Protein AF-A0A847F8E2-F1 (afdb_monomer_lite)

Radius of gyration: 31.77 Å; chains: 1; bounding box: 84×106×54 Å

pLDDT: mean 87.48, std 11.09, range [44.09, 97.81]

Structure (mmCIF, N/CA/C/O backbone):
data_AF-A0A847F8E2-F1
#
_entry.id   AF-A0A847F8E2-F1
#
loop_
_atom_site.group_PDB
_atom_site.id
_atom_site.type_symbol
_atom_site.label_atom_id
_atom_site.label_alt_id
_atom_site.label_comp_id
_atom_site.label_asym_id
_atom_site.label_entity_id
_atom_site.label_seq_id
_atom_site.pdbx_PDB_ins_code
_atom_site.Cartn_x
_atom_site.Cartn_y
_atom_site.Cartn_z
_atom_site.occupancy
_atom_site.B_iso_or_equiv
_atom_site.auth_seq_id
_atom_site.auth_comp_id
_atom_site.auth_asym_id
_atom_site.auth_atom_id
_atom_site.pdbx_PDB_model_num
ATOM 1 N N . MET A 1 1 ? -59.554 -79.971 18.930 1.00 44.09 1 MET A N 1
ATOM 2 C CA . MET A 1 1 ? -58.281 -79.292 18.581 1.00 44.09 1 MET A CA 1
ATOM 3 C C . MET A 1 1 ? -58.553 -77.852 18.114 1.00 44.09 1 MET A C 1
ATOM 5 O O . MET A 1 1 ? -58.792 -77.647 16.936 1.00 44.09 1 MET A O 1
ATOM 9 N N . ARG A 1 2 ? -58.606 -76.844 19.004 1.00 50.66 2 ARG A N 1
ATOM 10 C CA . ARG A 1 2 ? -58.892 -75.432 18.616 1.00 50.66 2 ARG A CA 1
ATOM 11 C C . ARG A 1 2 ? -58.211 -74.373 19.512 1.00 50.66 2 ARG A C 1
ATOM 13 O O . ARG A 1 2 ? -58.659 -73.239 19.581 1.00 50.66 2 ARG A O 1
ATOM 20 N N . GLY A 1 3 ? -57.125 -74.741 20.201 1.00 48.88 3 GLY A N 1
ATOM 21 C CA . GLY A 1 3 ? -56.378 -73.846 21.107 1.00 48.88 3 GLY A CA 1
ATOM 22 C C . GLY A 1 3 ? -55.012 -73.373 20.590 1.00 48.88 3 GLY A C 1
ATOM 23 O O . GLY A 1 3 ? -54.415 -72.480 21.179 1.00 48.88 3 GLY A O 1
ATOM 24 N N . ARG A 1 4 ? -54.503 -73.943 19.488 1.00 49.19 4 ARG A N 1
ATOM 25 C CA . ARG A 1 4 ? -53.132 -73.686 19.004 1.00 49.19 4 ARG A CA 1
ATOM 26 C C . ARG A 1 4 ? -53.011 -72.479 18.057 1.00 49.19 4 ARG A C 1
ATOM 28 O O . ARG A 1 4 ? -51.971 -71.838 18.023 1.00 49.19 4 ARG A O 1
ATOM 35 N N . THR A 1 5 ? -54.077 -72.108 17.347 1.00 51.66 5 THR A N 1
ATOM 36 C CA . THR A 1 5 ? -54.055 -71.049 16.315 1.00 51.66 5 THR A CA 1
ATOM 37 C C . THR A 1 5 ? -54.163 -69.622 16.864 1.00 51.66 5 THR A C 1
ATOM 39 O O . THR A 1 5 ? -53.673 -68.686 16.238 1.00 51.66 5 THR A O 1
ATOM 42 N N . ARG A 1 6 ? -54.763 -69.422 18.048 1.00 51.09 6 ARG A N 1
ATOM 43 C CA . ARG A 1 6 ? -54.938 -68.080 18.643 1.00 51.09 6 ARG A CA 1
ATOM 44 C C . ARG A 1 6 ? -53.666 -67.551 19.326 1.00 51.09 6 ARG A C 1
ATOM 46 O O . ARG A 1 6 ? -53.501 -66.340 19.427 1.00 51.09 6 ARG A O 1
ATOM 53 N N . ARG A 1 7 ? -52.767 -68.450 19.753 1.00 51.91 7 ARG A N 1
ATOM 54 C CA . ARG A 1 7 ? -51.464 -68.118 20.360 1.00 51.91 7 ARG A CA 1
ATOM 55 C C . ARG A 1 7 ? -50.461 -67.637 19.299 1.00 51.91 7 ARG A C 1
ATOM 57 O O . ARG A 1 7 ? -49.894 -66.564 19.458 1.00 51.91 7 ARG A O 1
ATOM 64 N N . ALA A 1 8 ? -50.410 -68.320 18.152 1.00 54.44 8 ALA A N 1
ATOM 65 C CA . ALA A 1 8 ? -49.562 -67.951 17.012 1.00 54.44 8 ALA A CA 1
ATOM 66 C C . ALA A 1 8 ? -49.863 -66.547 16.439 1.00 54.44 8 ALA A C 1
ATOM 68 O O . ALA A 1 8 ? -48.945 -65.793 16.140 1.00 54.44 8 ALA A O 1
ATOM 69 N N . ARG A 1 9 ? -51.142 -66.140 16.347 1.00 56.84 9 ARG A N 1
ATOM 70 C CA . ARG A 1 9 ? -51.524 -64.784 15.886 1.00 56.84 9 ARG A CA 1
ATOM 71 C C . ARG A 1 9 ? -51.126 -63.657 16.852 1.00 56.84 9 ARG A C 1
ATOM 73 O O . ARG A 1 9 ? -50.931 -62.533 16.407 1.00 56.84 9 ARG A O 1
ATOM 80 N N . ARG A 1 10 ? -51.021 -63.930 18.161 1.00 56.09 10 ARG A N 1
ATOM 81 C CA . ARG A 1 10 ? -50.547 -62.952 19.162 1.00 56.09 10 ARG A CA 1
ATOM 82 C C . ARG A 1 10 ? -49.019 -62.839 19.174 1.00 56.09 10 ARG A C 1
ATOM 84 O O . ARG A 1 10 ? -48.508 -61.740 19.339 1.00 56.09 10 ARG A O 1
ATOM 91 N N . GLU A 1 11 ? -48.310 -63.942 18.944 1.00 58.22 11 GLU A N 1
ATOM 92 C CA . GLU A 1 11 ? -46.842 -63.967 18.820 1.00 58.22 11 GLU A CA 1
ATOM 93 C C . GLU A 1 11 ? -46.357 -63.238 17.550 1.00 58.22 11 GLU A C 1
ATOM 95 O O . GLU A 1 11 ? -45.343 -62.547 17.589 1.00 58.22 11 GLU A O 1
ATOM 100 N N . GLN A 1 12 ? -47.133 -63.281 16.458 1.00 60.12 12 GLN A N 1
ATOM 101 C CA . GLN A 1 12 ? -46.841 -62.558 15.209 1.00 60.12 12 GLN A CA 1
ATOM 102 C C . GLN A 1 12 ? -46.840 -61.023 15.357 1.00 60.12 12 GLN A C 1
ATOM 104 O O . GLN A 1 12 ? -46.011 -60.355 14.745 1.00 60.12 12 GLN A O 1
ATOM 109 N N . GLY A 1 13 ? -47.728 -60.449 16.179 1.00 74.12 13 GLY A N 1
ATOM 110 C CA . GLY A 1 13 ? -47.772 -58.996 16.408 1.00 74.12 13 GLY A CA 1
ATOM 111 C C . GLY A 1 13 ? -46.590 -58.483 17.236 1.00 74.12 13 GLY A C 1
ATOM 112 O O . GLY A 1 13 ? -46.039 -57.427 16.941 1.00 74.12 13 GLY A O 1
ATOM 113 N N . VAL A 1 14 ? -46.157 -59.263 18.231 1.00 82.25 14 VAL A N 1
ATOM 114 C CA . VAL A 1 14 ? -44.975 -58.945 19.050 1.00 82.25 14 VAL A CA 1
ATOM 115 C C . VAL A 1 14 ? -43.696 -59.069 18.220 1.00 82.25 14 VAL A C 1
ATOM 117 O O . VAL A 1 14 ? -42.845 -58.187 18.285 1.00 82.25 14 VAL A O 1
ATOM 120 N N . ALA A 1 15 ? -43.586 -60.105 17.382 1.00 83.44 15 ALA A N 1
ATOM 121 C CA . ALA A 1 15 ? -42.451 -60.275 16.477 1.00 83.44 15 ALA A CA 1
ATOM 122 C C . ALA A 1 15 ? -42.309 -59.110 15.477 1.00 83.44 15 ALA A C 1
ATOM 124 O O . ALA A 1 15 ? -41.194 -58.664 15.219 1.00 83.44 15 ALA A O 1
ATOM 125 N N . LEU A 1 16 ? -43.424 -58.578 14.959 1.00 86.69 16 LEU A N 1
ATOM 126 C CA . LEU A 1 16 ? -43.416 -57.425 14.053 1.00 86.69 16 LEU A CA 1
ATOM 127 C C . LEU A 1 16 ? -42.959 -56.136 14.752 1.00 86.69 16 LEU A C 1
ATOM 129 O O . LEU A 1 16 ? -42.161 -55.393 14.188 1.00 86.69 16 LEU A O 1
ATOM 133 N N . ILE A 1 17 ? -43.427 -55.879 15.979 1.00 90.44 17 ILE A N 1
ATOM 134 C CA . ILE A 1 17 ? -42.993 -54.708 16.758 1.00 90.44 17 ILE A CA 1
ATOM 135 C C . ILE A 1 17 ? -41.499 -54.806 17.055 1.00 90.44 17 ILE A C 1
ATOM 137 O O . ILE A 1 17 ? -40.781 -53.838 16.827 1.00 90.44 17 ILE A O 1
ATOM 141 N N . ILE A 1 18 ? -41.017 -55.977 17.485 1.00 89.56 18 ILE A N 1
ATOM 142 C CA . ILE A 1 18 ? -39.586 -56.201 17.713 1.00 89.56 18 ILE A CA 1
ATOM 143 C C . ILE A 1 18 ? -38.809 -55.914 16.425 1.00 89.56 18 ILE A C 1
ATOM 145 O O . ILE A 1 18 ? -37.914 -55.080 16.454 1.00 89.56 18 ILE A O 1
ATOM 149 N N . ALA A 1 19 ? -39.206 -56.481 15.282 1.00 92.69 19 ALA A N 1
ATOM 150 C CA . ALA A 1 19 ? -38.529 -56.243 14.007 1.00 92.69 19 ALA A CA 1
ATOM 151 C C . ALA A 1 19 ? -38.494 -54.756 13.610 1.00 92.69 19 ALA A C 1
ATOM 153 O O . ALA A 1 19 ? -37.435 -54.247 13.253 1.00 92.69 19 ALA A O 1
ATOM 154 N N . ILE A 1 20 ? -39.618 -54.038 13.719 1.00 94.31 20 ILE A N 1
ATOM 155 C CA . ILE A 1 20 ? -39.682 -52.603 13.402 1.00 94.31 20 ILE A CA 1
ATOM 156 C C . ILE A 1 20 ? -38.804 -51.798 14.364 1.00 94.31 20 ILE A C 1
ATOM 158 O O . ILE A 1 20 ? -38.061 -50.930 13.918 1.00 94.31 20 ILE A O 1
ATOM 162 N N . THR A 1 21 ? -38.839 -52.098 15.666 1.00 95.00 21 THR A N 1
ATOM 163 C CA . THR A 1 21 ? -37.984 -51.412 16.648 1.00 95.00 21 THR A CA 1
ATOM 164 C C . THR A 1 21 ? -36.505 -51.692 16.405 1.00 95.00 21 THR A C 1
ATOM 166 O O . THR A 1 21 ? -35.701 -50.769 16.459 1.00 95.00 21 THR A O 1
ATOM 169 N N . THR A 1 22 ? -36.132 -52.926 16.054 1.00 95.38 22 THR A N 1
ATOM 170 C CA . THR A 1 22 ? -34.752 -53.277 15.705 1.00 95.38 22 THR A CA 1
ATOM 171 C C . THR A 1 22 ? -34.300 -52.555 14.439 1.00 95.38 22 THR A C 1
ATOM 173 O O . THR A 1 22 ? -33.203 -52.008 14.429 1.00 95.38 22 THR A O 1
ATOM 176 N N . ILE A 1 23 ? -35.139 -52.489 13.398 1.00 95.88 23 ILE A N 1
ATOM 177 C CA . ILE A 1 23 ? -34.831 -51.745 12.166 1.00 95.88 23 ILE A CA 1
ATOM 178 C C . ILE A 1 23 ? -34.718 -50.245 12.450 1.00 95.88 23 ILE A C 1
ATOM 180 O O . ILE A 1 23 ? -33.807 -49.607 11.937 1.00 95.88 23 ILE A O 1
ATOM 184 N N . ALA A 1 24 ? -35.594 -49.682 13.285 1.00 96.06 24 ALA A N 1
ATOM 185 C CA . ALA A 1 24 ? -35.532 -48.273 13.664 1.00 96.06 24 ALA A CA 1
ATOM 186 C C . ALA A 1 24 ? -34.240 -47.945 14.432 1.00 96.06 24 ALA A C 1
ATOM 188 O O . ALA A 1 24 ? -33.576 -46.962 14.114 1.00 96.06 24 ALA A O 1
ATOM 189 N N . ILE A 1 25 ? -33.846 -48.793 15.391 1.00 96.44 25 ILE A N 1
ATOM 190 C CA . ILE A 1 25 ? -32.587 -48.640 16.139 1.00 96.44 25 ILE A CA 1
ATOM 191 C C . ILE A 1 25 ? -31.382 -48.786 15.200 1.00 96.44 25 ILE A C 1
ATOM 193 O O . ILE A 1 25 ? -30.477 -47.957 15.239 1.00 96.44 25 ILE A O 1
ATOM 197 N N . LEU A 1 26 ? -31.379 -49.799 14.325 1.00 96.50 26 LEU A N 1
ATOM 198 C CA . LEU A 1 26 ? -30.312 -50.004 13.343 1.00 96.50 26 LEU A CA 1
ATOM 199 C C . LEU A 1 26 ? -30.207 -48.815 12.377 1.00 96.50 26 LEU A C 1
ATOM 201 O O . LEU A 1 26 ? -29.109 -48.356 12.091 1.00 96.50 26 LEU A O 1
ATOM 205 N N . GLY A 1 27 ? -31.342 -48.295 11.906 1.00 96.69 27 GLY A N 1
ATOM 206 C CA . GLY A 1 27 ? -31.402 -47.130 11.028 1.00 96.69 27 GLY A CA 1
ATOM 207 C C . GLY A 1 27 ? -30.838 -45.874 11.690 1.00 96.69 27 GLY A C 1
ATOM 208 O O . GLY A 1 27 ? -30.058 -45.164 11.062 1.00 96.69 27 GLY A O 1
ATOM 209 N N . ALA A 1 28 ? -31.162 -45.634 12.964 1.00 96.25 28 ALA A N 1
ATOM 210 C CA . ALA A 1 28 ? -30.605 -44.518 13.726 1.00 96.25 28 ALA A CA 1
ATOM 211 C C . ALA A 1 28 ? -29.083 -44.650 13.922 1.00 96.25 28 ALA A C 1
ATOM 213 O O . ALA A 1 28 ? -28.360 -43.682 13.705 1.00 96.25 28 ALA A O 1
ATOM 214 N N . LEU A 1 29 ? -28.588 -45.847 14.262 1.00 96.81 29 LEU A N 1
ATOM 215 C CA . LEU A 1 29 ? -27.149 -46.107 14.401 1.00 96.81 29 LEU A CA 1
ATOM 216 C C . LEU A 1 29 ? -26.400 -45.936 13.075 1.00 96.81 29 LEU A C 1
ATOM 218 O O . LEU A 1 29 ? -25.334 -45.331 13.048 1.00 96.81 29 LEU A O 1
ATOM 222 N N . LEU A 1 30 ? -26.957 -46.434 11.968 1.00 97.25 30 LEU A N 1
ATOM 223 C CA . LEU A 1 30 ? -26.366 -46.259 10.640 1.00 97.25 30 LEU A CA 1
ATOM 224 C C . LEU A 1 30 ? -26.332 -44.786 10.223 1.00 97.25 30 LEU A C 1
ATOM 226 O O . LEU A 1 30 ? -25.337 -44.351 9.651 1.00 97.25 30 LEU A O 1
ATOM 230 N N . ALA A 1 31 ? -27.385 -44.020 10.520 1.00 96.06 31 ALA A N 1
ATOM 231 C CA . ALA A 1 31 ? -27.416 -42.586 10.249 1.00 96.06 31 ALA A CA 1
ATOM 232 C C . ALA A 1 31 ? -26.348 -41.831 11.058 1.00 96.06 31 ALA A C 1
ATOM 234 O O . ALA A 1 31 ? -25.634 -41.007 10.492 1.00 96.06 31 ALA A O 1
ATOM 235 N N . ASP A 1 32 ? -26.189 -42.150 12.345 1.00 96.75 32 ASP A N 1
ATOM 236 C CA . ASP A 1 32 ? -25.168 -41.545 13.209 1.00 96.75 32 ASP A CA 1
ATOM 237 C C . ASP A 1 32 ? -23.740 -41.910 12.765 1.00 96.75 32 ASP A C 1
ATOM 239 O O . ASP A 1 32 ? -22.867 -41.047 12.640 1.00 96.75 32 ASP A O 1
ATOM 243 N N . MET A 1 33 ? -23.503 -43.180 12.414 1.00 96.81 33 MET A N 1
ATOM 244 C CA . MET A 1 33 ? -22.229 -43.616 11.834 1.00 96.81 33 MET A CA 1
ATOM 245 C C . MET A 1 33 ? -21.940 -42.928 10.495 1.00 96.81 33 MET A C 1
ATOM 247 O O . MET A 1 33 ? -20.807 -42.519 10.249 1.00 96.81 33 MET A O 1
ATOM 251 N N . HIS A 1 34 ? -22.944 -42.782 9.627 1.00 97.06 34 HIS A N 1
ATOM 252 C CA . HIS A 1 34 ? -22.789 -42.085 8.353 1.00 97.06 34 HIS A CA 1
ATOM 253 C C . HIS A 1 34 ? -22.440 -40.609 8.574 1.00 97.06 34 HIS A C 1
ATOM 255 O O . HIS A 1 34 ? -21.452 -40.131 8.026 1.00 97.06 34 HIS A O 1
ATOM 261 N N . GLN A 1 35 ? -23.192 -39.906 9.427 1.00 96.62 35 GLN A N 1
ATOM 262 C CA . GLN A 1 35 ? -22.944 -38.507 9.778 1.00 96.62 35 GLN A CA 1
ATOM 263 C C . GLN A 1 35 ? -21.524 -38.313 10.333 1.00 96.62 35 GLN A C 1
ATOM 265 O O . GLN A 1 35 ? -20.767 -37.498 9.810 1.00 96.62 35 GLN A O 1
ATOM 270 N N . SER A 1 36 ? -21.136 -39.088 11.349 1.00 96.81 36 SER A N 1
ATOM 271 C CA . SER A 1 36 ? -19.813 -38.989 11.981 1.00 96.81 36 SER A CA 1
ATOM 272 C C . SER A 1 36 ? -18.666 -39.313 11.021 1.00 96.81 36 SER A C 1
ATOM 274 O O . SER A 1 36 ? -17.666 -38.594 11.000 1.00 96.81 36 SER A O 1
ATOM 276 N N . THR A 1 37 ? -18.821 -40.335 10.174 1.00 97.06 37 THR A N 1
ATOM 277 C CA . THR A 1 37 ? -17.816 -40.693 9.162 1.00 97.06 37 THR A CA 1
ATOM 278 C C . THR A 1 37 ? -17.684 -39.605 8.099 1.00 97.06 37 THR A C 1
ATOM 280 O O . THR A 1 37 ? -16.567 -39.218 7.766 1.00 97.06 37 THR A O 1
ATOM 283 N N . THR A 1 38 ? -18.798 -39.069 7.586 1.00 97.25 38 THR A N 1
ATOM 284 C CA . THR A 1 38 ? -18.775 -37.993 6.585 1.00 97.25 38 THR A CA 1
ATOM 285 C C . THR A 1 38 ? -18.166 -36.716 7.154 1.00 97.25 38 THR A C 1
ATOM 287 O O . THR A 1 38 ? -17.296 -36.130 6.515 1.00 97.25 38 THR A O 1
ATOM 290 N N . THR A 1 39 ? -18.557 -36.295 8.360 1.00 97.00 39 THR A N 1
ATOM 291 C CA . THR A 1 39 ? -17.962 -35.119 9.012 1.00 97.00 39 THR A CA 1
ATOM 292 C C . THR A 1 39 ? -16.470 -35.323 9.263 1.00 97.00 39 THR A C 1
ATOM 294 O O . THR A 1 39 ? -15.678 -34.440 8.941 1.00 97.00 39 THR A O 1
ATOM 297 N N . GLY A 1 40 ? -16.066 -36.491 9.773 1.00 97.06 40 GLY A N 1
ATOM 298 C CA . GLY A 1 40 ? -14.656 -36.816 9.987 1.00 97.06 40 GLY A CA 1
ATOM 299 C C . GLY A 1 40 ? -13.845 -36.798 8.690 1.00 97.06 40 GLY A C 1
ATOM 300 O O . GLY A 1 40 ? -12.751 -36.238 8.657 1.00 97.06 40 GLY A O 1
ATOM 301 N N . TYR A 1 41 ? -14.406 -37.341 7.607 1.00 97.50 41 TYR A N 1
ATOM 302 C CA . TYR A 1 41 ? -13.790 -37.309 6.284 1.00 97.50 41 TYR A CA 1
ATOM 303 C C . TYR A 1 41 ? -13.610 -35.874 5.772 1.00 97.50 41 TYR A C 1
ATOM 305 O O . TYR A 1 41 ? -12.498 -35.515 5.396 1.00 97.50 41 TYR A O 1
ATOM 313 N N . VAL A 1 42 ? -14.656 -35.039 5.821 1.00 97.50 42 VAL A N 1
ATOM 314 C CA . VAL A 1 42 ? -14.592 -33.640 5.357 1.00 97.50 42 VAL A CA 1
ATOM 315 C C . VAL A 1 42 ? -13.549 -32.844 6.144 1.00 97.50 42 VAL A C 1
ATOM 317 O O . VAL A 1 42 ? -12.718 -32.170 5.539 1.00 97.50 42 VAL A O 1
ATOM 320 N N . VAL A 1 43 ? -13.523 -32.969 7.476 1.00 97.81 43 VAL A N 1
ATOM 321 C CA . VAL A 1 43 ? -12.519 -32.296 8.318 1.00 97.81 43 VAL A CA 1
ATOM 322 C C . VAL A 1 43 ? -11.104 -32.742 7.950 1.00 97.81 43 VAL A C 1
ATOM 324 O O . VAL A 1 43 ? -10.228 -31.896 7.772 1.00 97.81 43 VAL A O 1
ATOM 327 N N . ALA A 1 44 ? -10.877 -34.049 7.784 1.00 97.25 44 ALA A N 1
ATOM 328 C CA . ALA A 1 44 ? -9.569 -34.577 7.407 1.00 97.25 44 ALA A CA 1
ATOM 329 C C . ALA A 1 44 ? -9.126 -34.083 6.019 1.00 97.25 44 ALA A C 1
ATOM 331 O O . ALA A 1 44 ? -7.965 -33.708 5.844 1.00 97.25 44 ALA A O 1
ATOM 332 N N . THR A 1 45 ? -10.038 -34.033 5.041 1.00 96.94 45 THR A N 1
ATOM 333 C CA . THR A 1 45 ? -9.728 -33.498 3.709 1.00 96.94 45 THR A CA 1
ATOM 334 C C . THR A 1 45 ? -9.427 -32.006 3.754 1.00 96.94 45 THR A C 1
ATOM 336 O O . THR A 1 45 ? -8.413 -31.590 3.206 1.00 96.94 45 THR A O 1
ATOM 339 N N . THR A 1 46 ? -10.215 -31.209 4.482 1.00 96.88 46 THR A N 1
ATOM 340 C CA . THR A 1 46 ? -9.983 -29.764 4.608 1.00 96.88 46 THR A CA 1
ATOM 341 C C . THR A 1 46 ? -8.670 -29.460 5.326 1.00 96.88 46 THR A C 1
ATOM 343 O O . THR A 1 46 ? -7.940 -28.579 4.889 1.00 96.88 46 THR A O 1
ATOM 346 N N . GLN A 1 47 ? -8.314 -30.198 6.383 1.00 97.19 47 GLN A N 1
ATOM 347 C CA . GLN A 1 47 ? -7.024 -30.027 7.067 1.00 97.19 47 GLN A CA 1
ATOM 348 C C . GLN A 1 47 ? -5.839 -30.367 6.159 1.00 97.19 47 GLN A C 1
ATOM 350 O O . GLN A 1 47 ? -4.852 -29.632 6.127 1.00 97.19 47 GLN A O 1
ATOM 355 N N . ARG A 1 48 ? -5.939 -31.463 5.397 1.00 95.19 48 ARG A N 1
ATOM 356 C CA . ARG A 1 48 ? -4.932 -31.833 4.397 1.00 95.19 48 ARG A CA 1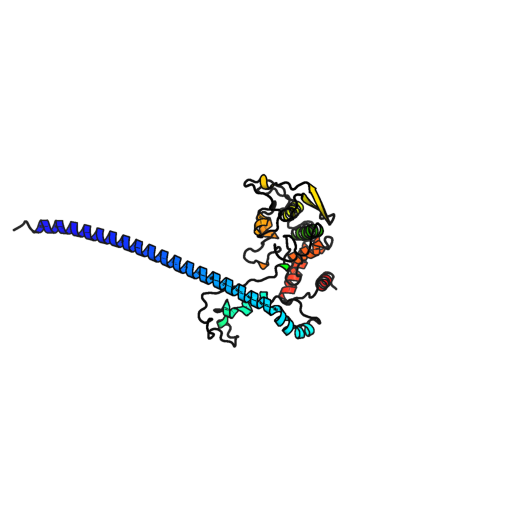
ATOM 357 C C . ARG A 1 48 ? -4.783 -30.740 3.338 1.00 95.19 48 ARG A C 1
ATOM 359 O O . ARG A 1 48 ? -3.659 -30.379 3.000 1.00 95.19 48 ARG A O 1
ATOM 366 N N . ASP A 1 49 ? -5.895 -30.240 2.810 1.00 94.75 49 ASP A N 1
ATOM 367 C CA . ASP A 1 49 ? -5.894 -29.264 1.719 1.00 94.75 49 ASP A CA 1
ATOM 368 C C . ASP A 1 49 ? -5.416 -27.886 2.199 1.00 94.75 49 ASP A C 1
ATOM 370 O O . ASP A 1 49 ? -4.619 -27.252 1.513 1.00 94.75 49 ASP A O 1
ATOM 374 N N . ALA A 1 50 ? -5.772 -27.474 3.420 1.00 95.50 50 ALA A N 1
ATOM 375 C CA . ALA A 1 50 ? -5.236 -26.269 4.054 1.00 95.50 50 ALA A CA 1
ATOM 376 C C . ALA A 1 50 ? -3.710 -26.342 4.233 1.00 95.50 50 ALA A C 1
ATOM 378 O O . ALA A 1 50 ? -3.004 -25.391 3.904 1.00 95.50 50 ALA A O 1
ATOM 379 N N . LEU A 1 51 ? -3.185 -27.488 4.687 1.00 94.81 51 LEU A N 1
ATOM 380 C CA . LEU A 1 51 ? -1.741 -27.693 4.822 1.00 94.81 51 LEU A CA 1
ATOM 381 C C . LEU A 1 51 ? -1.037 -27.631 3.460 1.00 94.81 51 LEU A C 1
ATOM 383 O O . LEU A 1 51 ? 0.008 -26.996 3.326 1.00 94.81 51 LEU A O 1
ATOM 387 N N . ARG A 1 52 ? -1.616 -28.267 2.434 1.00 92.88 52 ARG A N 1
ATOM 388 C CA . ARG A 1 52 ? -1.107 -28.201 1.056 1.00 92.88 52 ARG A CA 1
ATOM 389 C C . ARG A 1 52 ? -1.067 -26.759 0.557 1.00 92.88 52 ARG A C 1
ATOM 391 O O . ARG A 1 52 ? -0.019 -26.335 0.083 1.00 92.88 52 ARG A O 1
ATOM 398 N N . ALA A 1 53 ? -2.149 -26.001 0.727 1.00 93.81 53 ALA A N 1
ATOM 399 C CA . ALA A 1 53 ? -2.217 -24.596 0.336 1.00 93.81 53 ALA A CA 1
ATOM 400 C C . ALA A 1 53 ? -1.161 -23.739 1.058 1.00 93.81 53 ALA A C 1
ATOM 402 O O . ALA A 1 53 ? -0.465 -22.952 0.419 1.00 93.81 53 ALA A O 1
ATOM 403 N N . GLU A 1 54 ? -0.961 -23.941 2.365 1.00 94.44 54 GLU A N 1
ATOM 404 C CA . GLU A 1 54 ? 0.070 -23.234 3.134 1.00 94.44 54 GLU A CA 1
ATOM 405 C C . GLU A 1 54 ? 1.484 -23.515 2.592 1.00 94.44 54 GLU A C 1
ATOM 407 O O . GLU A 1 54 ? 2.288 -22.596 2.416 1.00 94.44 54 GLU A O 1
ATOM 412 N N . TYR A 1 55 ? 1.805 -24.778 2.294 1.00 92.69 55 TYR A N 1
ATOM 413 C CA . TYR A 1 55 ? 3.104 -25.137 1.718 1.00 92.69 55 TYR A CA 1
ATOM 414 C C . TYR A 1 55 ? 3.267 -24.688 0.263 1.00 92.69 55 TYR A C 1
ATOM 416 O O . TYR A 1 55 ? 4.392 -24.358 -0.126 1.00 92.69 55 TYR A O 1
ATOM 424 N N . MET A 1 56 ? 2.188 -24.602 -0.519 1.00 91.62 56 MET A N 1
ATOM 425 C CA . MET A 1 56 ? 2.229 -23.982 -1.848 1.00 91.62 56 MET A CA 1
ATOM 426 C C . MET A 1 56 ? 2.533 -22.488 -1.746 1.00 91.62 56 MET A C 1
ATOM 428 O O . MET A 1 56 ? 3.459 -22.014 -2.403 1.00 91.62 56 MET A O 1
ATOM 432 N N . ALA A 1 57 ? 1.868 -21.760 -0.844 1.00 93.88 57 ALA A N 1
ATOM 433 C CA . ALA A 1 57 ? 2.156 -20.347 -0.602 1.00 93.88 57 ALA A CA 1
ATOM 434 C C . ALA A 1 57 ? 3.611 -20.126 -0.139 1.00 93.88 57 ALA A C 1
ATOM 436 O O . ALA A 1 57 ? 4.316 -19.257 -0.659 1.00 93.88 57 ALA A O 1
ATOM 437 N N . LYS A 1 58 ? 4.116 -20.958 0.785 1.00 94.38 58 LYS A N 1
ATOM 438 C CA . LYS A 1 58 ? 5.527 -20.918 1.221 1.00 94.38 58 LYS A CA 1
ATOM 439 C C . LYS A 1 58 ? 6.500 -21.215 0.078 1.00 94.38 58 LYS A C 1
ATOM 441 O O . LYS A 1 58 ? 7.562 -20.594 0.010 1.00 94.38 58 LYS A O 1
ATOM 446 N N . SER A 1 59 ? 6.157 -22.148 -0.809 1.00 91.94 59 SER A N 1
ATOM 447 C CA . SER A 1 59 ? 6.956 -22.470 -1.996 1.00 91.94 59 SER A CA 1
ATOM 448 C C . SER A 1 59 ? 7.003 -21.293 -2.967 1.00 91.94 59 SER A C 1
ATOM 450 O O . SER A 1 59 ? 8.099 -20.865 -3.329 1.00 91.94 59 SER A O 1
ATOM 452 N N . GLY A 1 60 ? 5.851 -20.697 -3.293 1.00 92.75 60 GLY A N 1
ATOM 453 C CA . GLY A 1 60 ? 5.761 -19.488 -4.116 1.00 92.75 60 GLY A CA 1
ATOM 454 C C . GLY A 1 60 ? 6.588 -18.331 -3.545 1.00 92.75 60 GLY A C 1
ATOM 455 O O . GLY A 1 60 ? 7.371 -17.708 -4.265 1.00 92.75 60 GLY A O 1
ATOM 456 N N . LEU A 1 61 ? 6.528 -18.106 -2.227 1.00 94.50 61 LEU A N 1
ATOM 457 C CA . LEU A 1 61 ? 7.338 -17.094 -1.540 1.00 94.50 61 LEU A CA 1
ATOM 458 C C . LEU A 1 61 ? 8.846 -17.371 -1.659 1.00 94.50 61 LEU A C 1
ATOM 460 O O . LEU A 1 61 ? 9.624 -16.463 -1.952 1.00 94.50 61 LEU A O 1
ATOM 464 N N . ASN A 1 62 ? 9.284 -18.611 -1.433 1.00 94.94 62 ASN A N 1
ATOM 465 C CA . ASN A 1 62 ? 10.703 -18.969 -1.505 1.00 94.94 62 ASN A CA 1
ATOM 466 C C . ASN A 1 62 ? 11.250 -18.920 -2.940 1.00 94.94 62 ASN A C 1
ATOM 468 O O . ASN A 1 62 ? 12.360 -18.431 -3.148 1.00 94.94 62 ASN A O 1
ATOM 472 N N . LEU A 1 63 ? 10.468 -19.355 -3.929 1.00 93.62 63 LEU A N 1
ATOM 473 C CA . LEU A 1 63 ? 10.813 -19.222 -5.346 1.00 93.62 63 LEU A CA 1
ATOM 474 C C . LEU A 1 63 ? 10.887 -17.749 -5.769 1.00 93.62 63 LEU A C 1
ATOM 476 O O . LEU A 1 63 ? 11.812 -17.353 -6.475 1.00 93.62 63 LEU A O 1
ATOM 480 N N . THR A 1 64 ? 9.982 -16.909 -5.268 1.00 95.19 64 THR A N 1
ATOM 481 C CA . THR A 1 64 ? 10.026 -15.459 -5.506 1.00 95.19 64 THR A CA 1
ATOM 482 C C . THR A 1 64 ? 11.262 -14.826 -4.863 1.00 95.19 64 THR A C 1
ATOM 484 O O . THR A 1 64 ? 11.931 -14.008 -5.489 1.00 95.19 64 THR A O 1
ATOM 487 N N . ARG A 1 65 ? 11.653 -15.243 -3.650 1.00 95.44 65 ARG A N 1
ATOM 488 C CA . ARG A 1 65 ? 12.918 -14.807 -3.022 1.00 95.44 65 ARG A CA 1
ATOM 489 C C . ARG A 1 65 ? 14.139 -15.208 -3.849 1.00 95.44 65 ARG A C 1
ATOM 491 O O . ARG A 1 65 ? 15.059 -14.404 -3.996 1.00 95.44 65 ARG A O 1
ATOM 498 N N . LEU A 1 66 ? 14.141 -16.417 -4.414 1.00 94.38 66 LEU A N 1
ATOM 499 C CA . LEU A 1 66 ? 15.182 -16.850 -5.344 1.00 94.38 66 LEU A CA 1
ATOM 500 C C . LEU A 1 66 ? 15.211 -15.943 -6.582 1.00 94.38 66 LEU A C 1
ATOM 502 O O . LEU A 1 66 ? 16.279 -15.446 -6.933 1.00 94.38 66 LEU A O 1
ATOM 506 N N . LEU A 1 67 ? 14.058 -15.653 -7.190 1.00 93.88 67 LEU A N 1
ATOM 507 C CA . LEU A 1 67 ? 13.954 -14.740 -8.332 1.00 93.88 67 LEU A CA 1
ATOM 508 C C . LEU A 1 67 ? 14.514 -13.345 -8.013 1.00 93.88 67 LEU A C 1
ATOM 510 O O . LEU A 1 67 ? 15.308 -12.815 -8.788 1.00 93.88 67 LEU A O 1
ATOM 514 N N . VAL A 1 68 ? 14.184 -12.780 -6.847 1.00 94.69 68 VAL A N 1
ATOM 515 C CA . VAL A 1 68 ? 14.745 -11.500 -6.374 1.00 94.69 68 VAL A CA 1
ATOM 516 C C . VAL A 1 68 ? 16.268 -11.583 -6.232 1.00 94.69 68 VAL A C 1
ATOM 518 O O . VAL A 1 68 ? 16.975 -10.668 -6.650 1.00 94.69 68 VAL A O 1
ATOM 521 N N . SER A 1 69 ? 16.801 -12.689 -5.702 1.00 95.50 69 SER A N 1
ATOM 522 C CA . SER A 1 69 ? 18.255 -12.885 -5.575 1.00 95.50 69 SER A CA 1
ATOM 523 C C . SER A 1 69 ? 18.981 -12.976 -6.925 1.00 95.50 69 SER A C 1
ATOM 525 O O . SER A 1 69 ? 20.170 -12.670 -7.007 1.00 95.50 69 SER A O 1
ATOM 527 N N . LEU A 1 70 ? 18.263 -13.347 -7.991 1.00 94.88 70 LEU A N 1
ATOM 528 C CA . LEU A 1 70 ? 18.764 -13.393 -9.364 1.00 94.88 70 LEU A CA 1
ATOM 529 C C . LEU A 1 70 ? 18.659 -12.041 -10.092 1.00 94.88 70 LEU A C 1
ATOM 531 O O . LEU A 1 70 ? 19.141 -11.927 -11.219 1.00 94.88 70 LEU A O 1
ATOM 535 N N . GLU A 1 71 ? 18.106 -10.994 -9.471 1.00 94.38 71 GLU A N 1
ATOM 536 C CA . GLU A 1 71 ? 18.034 -9.662 -10.086 1.00 94.38 71 GLU A CA 1
ATOM 537 C C . GLU A 1 71 ? 19.413 -9.130 -10.509 1.00 94.38 71 GLU A C 1
ATOM 539 O O . GLU A 1 71 ? 19.548 -8.740 -11.673 1.00 94.38 71 GLU A O 1
ATOM 544 N N . PRO A 1 72 ? 20.472 -9.163 -9.670 1.00 95.25 72 PRO A N 1
ATOM 545 C CA . PRO A 1 72 ? 21.764 -8.619 -10.071 1.00 95.25 72 PRO A CA 1
ATOM 546 C C . PRO A 1 72 ? 22.373 -9.288 -11.316 1.00 95.25 72 PRO A C 1
ATOM 548 O O . PRO A 1 72 ? 22.797 -8.544 -12.209 1.00 95.25 72 PRO A O 1
ATOM 551 N N . PRO A 1 73 ? 22.426 -10.635 -11.443 1.00 95.50 73 PRO A N 1
ATOM 552 C CA . PRO A 1 73 ? 22.917 -11.265 -12.667 1.00 95.50 73 PRO A CA 1
ATOM 553 C C . PRO A 1 73 ? 21.999 -11.030 -13.875 1.00 95.50 73 PRO A C 1
ATOM 555 O O . PRO A 1 73 ? 22.514 -10.778 -14.965 1.00 95.50 73 PRO A O 1
ATOM 558 N N . ILE A 1 74 ? 20.668 -11.023 -13.709 1.00 92.25 74 ILE A N 1
ATOM 559 C CA . ILE A 1 74 ? 19.727 -10.691 -14.799 1.00 92.25 74 ILE A CA 1
ATOM 560 C C . ILE A 1 74 ? 19.990 -9.271 -15.311 1.00 92.25 74 ILE A C 1
ATOM 562 O O . ILE A 1 74 ? 20.125 -9.046 -16.516 1.00 92.25 74 ILE A O 1
ATOM 566 N N . ARG A 1 75 ? 20.143 -8.310 -14.398 1.00 92.62 75 ARG A N 1
ATOM 567 C CA . ARG A 1 75 ? 20.453 -6.918 -14.727 1.00 92.62 75 ARG A CA 1
ATOM 568 C C . ARG A 1 75 ? 21.772 -6.785 -15.482 1.00 92.62 75 ARG A C 1
ATOM 570 O O . ARG A 1 75 ? 21.853 -6.005 -16.428 1.00 92.62 75 ARG A O 1
ATOM 577 N N . GLN A 1 76 ? 22.800 -7.543 -15.101 1.00 93.81 76 GLN A N 1
ATOM 578 C CA . GLN A 1 76 ? 24.084 -7.557 -15.810 1.00 93.81 76 GLN A CA 1
ATOM 579 C C . GLN A 1 76 ? 23.964 -8.138 -17.221 1.00 93.81 76 GLN A C 1
ATOM 581 O O . GLN A 1 76 ? 24.559 -7.587 -18.149 1.00 93.81 76 GLN A O 1
ATOM 586 N N . LEU A 1 77 ? 23.172 -9.199 -17.389 1.00 93.31 77 LEU A N 1
ATOM 587 C CA . LEU A 1 77 ? 22.934 -9.843 -18.679 1.00 93.31 77 LEU A CA 1
ATOM 588 C C . LEU A 1 77 ? 22.291 -8.880 -19.687 1.00 93.31 77 LEU A C 1
ATOM 590 O O . LEU A 1 77 ? 22.733 -8.801 -20.831 1.00 93.31 77 LEU A O 1
ATOM 594 N N . VAL A 1 78 ? 21.286 -8.111 -19.260 1.00 89.75 78 VAL A N 1
ATOM 595 C CA . VAL A 1 78 ? 20.572 -7.167 -20.141 1.00 89.75 78 VAL A CA 1
ATOM 596 C C . VAL A 1 78 ? 21.258 -5.804 -20.264 1.00 89.75 78 VAL A C 1
ATOM 598 O O . VAL A 1 78 ? 20.900 -5.006 -21.131 1.00 89.75 78 VAL A O 1
ATOM 601 N N . ALA A 1 79 ? 22.265 -5.519 -19.433 1.00 91.88 79 ALA A N 1
ATOM 602 C CA . ALA A 1 79 ? 22.930 -4.220 -19.399 1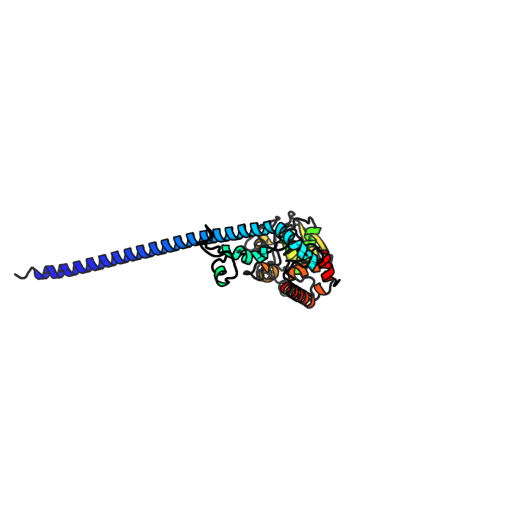.00 91.88 79 ALA A CA 1
ATOM 603 C C . ALA A 1 79 ? 23.494 -3.742 -20.754 1.00 91.88 79 ALA A C 1
ATOM 605 O O . ALA A 1 79 ? 23.382 -2.544 -21.022 1.00 91.88 79 ALA A O 1
ATOM 606 N N . PRO A 1 80 ? 24.092 -4.589 -21.622 1.00 93.69 80 PRO A N 1
ATOM 607 C CA . PRO A 1 80 ? 24.563 -4.151 -22.937 1.00 93.69 80 PRO A CA 1
ATOM 608 C C . PRO A 1 80 ? 23.427 -3.647 -23.833 1.00 93.69 80 PRO A C 1
ATOM 610 O O . PRO A 1 80 ? 23.542 -2.562 -24.400 1.00 93.69 80 PRO A O 1
ATOM 613 N N . LEU A 1 81 ? 22.319 -4.393 -23.896 1.00 89.38 81 LEU A N 1
ATOM 614 C CA . LEU A 1 81 ? 21.135 -4.020 -24.671 1.00 89.38 81 LEU A CA 1
ATOM 615 C C . LEU A 1 81 ? 20.503 -2.739 -24.118 1.00 89.38 81 LEU A C 1
ATOM 617 O O . LEU A 1 81 ? 20.210 -1.810 -24.867 1.00 89.38 81 LEU A O 1
ATOM 621 N N . TYR A 1 82 ? 20.359 -2.654 -22.795 1.00 86.88 82 TYR A N 1
ATOM 622 C CA . TYR A 1 82 ? 19.797 -1.475 -22.147 1.00 86.88 82 TYR A CA 1
ATOM 623 C C . TYR A 1 82 ? 20.663 -0.226 -22.389 1.00 86.88 82 TYR A C 1
ATOM 625 O O . TYR A 1 82 ? 20.130 0.837 -22.692 1.00 86.88 82 TYR A O 1
ATOM 633 N N . ARG A 1 83 ? 22.000 -0.345 -22.356 1.00 89.31 83 ARG A N 1
ATOM 634 C CA . ARG A 1 83 ? 22.908 0.760 -22.718 1.00 89.31 83 ARG A CA 1
ATOM 635 C C . ARG A 1 83 ? 22.764 1.194 -24.170 1.00 89.31 83 ARG A C 1
ATOM 637 O O . ARG A 1 83 ? 22.874 2.383 -24.442 1.00 89.31 83 ARG A O 1
ATOM 644 N N . GLN A 1 84 ? 22.526 0.261 -25.088 1.00 89.19 84 GLN A N 1
ATOM 645 C CA . GLN A 1 84 ? 22.320 0.585 -26.498 1.00 89.19 84 GLN A CA 1
ATOM 646 C C . GLN A 1 84 ? 21.008 1.350 -26.729 1.00 89.19 84 GLN A C 1
ATOM 648 O O . GLN A 1 84 ? 20.980 2.259 -27.552 1.00 89.19 84 GLN A O 1
ATOM 653 N N . LEU A 1 85 ? 19.944 1.002 -26.000 1.00 84.25 85 LEU A N 1
ATOM 654 C CA . LEU A 1 85 ? 18.624 1.627 -26.145 1.00 84.25 85 LEU A CA 1
ATOM 655 C C . LEU A 1 85 ? 18.491 2.938 -25.359 1.00 84.25 85 LEU A C 1
ATOM 657 O O . LEU A 1 85 ? 18.009 3.931 -25.891 1.00 84.25 85 LEU A O 1
ATOM 661 N N . ALA A 1 86 ? 18.915 2.947 -24.095 1.00 80.81 86 ALA A N 1
ATOM 662 C CA . ALA A 1 86 ? 18.710 4.056 -23.163 1.00 80.81 86 ALA A CA 1
ATOM 663 C C . ALA A 1 86 ? 19.974 4.900 -22.913 1.00 80.81 86 ALA A C 1
ATOM 665 O O . ALA A 1 86 ? 19.933 5.844 -22.126 1.00 80.81 86 ALA A O 1
ATOM 666 N N . GLY A 1 87 ? 21.119 4.545 -23.510 1.00 84.00 87 GLY A N 1
ATOM 667 C CA . GLY A 1 87 ? 22.384 5.283 -23.372 1.00 84.00 87 GLY A CA 1
ATOM 668 C C . GLY A 1 87 ? 23.054 5.191 -21.993 1.00 84.00 87 GLY A C 1
ATOM 669 O O . GLY A 1 87 ? 24.052 5.863 -21.744 1.00 84.00 87 GLY A O 1
ATOM 670 N N . ARG A 1 88 ? 22.525 4.378 -21.072 1.00 84.31 88 ARG A N 1
ATOM 671 C CA . ARG A 1 88 ? 22.970 4.284 -19.668 1.00 84.31 88 ARG A CA 1
ATOM 672 C C . ARG A 1 88 ? 22.779 2.878 -19.117 1.00 84.31 88 ARG A C 1
ATOM 674 O O . ARG A 1 88 ? 22.155 2.053 -19.766 1.00 84.31 88 ARG A O 1
ATOM 681 N N . SER A 1 89 ? 23.336 2.578 -17.947 1.00 86.69 89 SER A N 1
ATOM 682 C CA . SER A 1 89 ? 23.134 1.273 -17.300 1.00 86.69 89 SER A CA 1
ATOM 683 C C . SER A 1 89 ? 21.706 1.133 -16.751 1.00 86.69 89 SER A C 1
ATOM 685 O O . SER A 1 89 ? 21.134 2.139 -16.322 1.00 86.69 89 SER A O 1
ATOM 687 N N . PRO A 1 90 ? 21.139 -0.087 -16.738 1.00 87.94 90 PRO A N 1
ATOM 688 C CA . PRO A 1 90 ? 19.813 -0.324 -16.178 1.00 87.94 90 PRO A CA 1
ATOM 689 C C . PRO A 1 90 ? 19.783 -0.027 -14.672 1.00 87.94 90 PRO A C 1
ATOM 691 O O . PRO A 1 90 ? 20.771 -0.311 -13.981 1.00 87.94 90 PRO A O 1
ATOM 694 N N . PRO A 1 91 ? 18.670 0.519 -14.148 1.00 89.25 91 PRO A N 1
ATOM 695 C CA . PRO A 1 91 ? 18.442 0.580 -12.709 1.00 89.25 91 PRO A CA 1
ATOM 696 C C . PRO A 1 91 ? 18.127 -0.823 -12.170 1.00 89.25 91 PRO A C 1
ATOM 698 O O . PRO A 1 91 ? 18.273 -1.820 -12.878 1.00 89.25 91 PRO A O 1
ATOM 701 N N . GLN A 1 92 ? 17.713 -0.918 -10.906 1.00 88.50 92 GLN A N 1
ATOM 702 C CA . GLN A 1 92 ? 17.138 -2.161 -10.393 1.00 88.50 92 GLN A CA 1
ATOM 703 C C . GLN A 1 92 ? 15.925 -2.566 -11.239 1.00 88.50 92 GLN A C 1
ATOM 705 O O . GLN A 1 92 ? 15.054 -1.740 -11.518 1.00 88.50 92 GLN A O 1
ATOM 710 N N . ILE A 1 93 ? 15.900 -3.824 -11.666 1.00 89.19 93 ILE A N 1
ATOM 711 C CA . ILE A 1 93 ? 14.822 -4.379 -12.480 1.00 89.19 93 ILE A CA 1
ATOM 712 C C . ILE A 1 93 ? 13.830 -5.066 -11.536 1.00 89.19 93 ILE A C 1
ATOM 714 O O . ILE A 1 93 ? 14.253 -5.933 -10.768 1.00 89.19 93 ILE A O 1
ATOM 718 N N . PRO A 1 94 ? 12.526 -4.743 -11.588 1.00 90.06 94 PRO A N 1
ATOM 719 C CA . PRO A 1 94 ? 11.524 -5.358 -10.725 1.00 90.06 94 PRO A CA 1
ATOM 720 C C . PRO A 1 94 ? 11.167 -6.765 -11.225 1.00 90.06 94 PRO A C 1
ATOM 722 O O . PRO A 1 94 ? 10.053 -7.027 -11.672 1.00 90.06 94 PRO A O 1
ATOM 725 N N . VAL A 1 95 ? 12.133 -7.688 -11.182 1.00 91.62 95 VAL A N 1
ATOM 726 C CA . VAL A 1 95 ? 11.977 -9.077 -11.653 1.00 91.62 95 VAL A CA 1
ATOM 727 C C . VAL A 1 95 ? 10.831 -9.799 -10.942 1.00 91.62 95 VAL A C 1
ATOM 729 O O . VAL A 1 95 ? 10.186 -10.658 -11.532 1.00 91.62 95 VAL A O 1
ATOM 732 N N . TRP A 1 96 ? 10.531 -9.399 -9.706 1.00 91.56 96 TRP A N 1
ATOM 733 C CA . TRP A 1 96 ? 9.422 -9.910 -8.902 1.00 91.56 96 TRP A CA 1
ATOM 734 C C . TRP A 1 96 ? 8.042 -9.655 -9.516 1.00 91.56 96 TRP A C 1
ATOM 736 O O . TRP A 1 96 ? 7.159 -10.486 -9.335 1.00 91.56 96 TRP A O 1
ATOM 746 N N . ARG A 1 97 ? 7.853 -8.589 -10.306 1.00 89.88 97 ARG A N 1
ATOM 747 C CA . ARG A 1 97 ? 6.583 -8.342 -11.018 1.00 89.88 97 ARG A CA 1
ATOM 748 C C . ARG A 1 97 ? 6.281 -9.405 -12.076 1.00 89.88 97 ARG A C 1
ATOM 750 O O . ARG A 1 97 ? 5.137 -9.582 -12.470 1.00 89.88 97 ARG A O 1
ATOM 757 N N . TYR A 1 98 ? 7.304 -10.133 -12.517 1.00 89.50 98 TYR A N 1
ATOM 758 C CA . TYR A 1 98 ? 7.185 -11.226 -13.478 1.00 89.50 98 TYR A CA 1
ATOM 759 C C . TYR A 1 98 ? 7.167 -12.600 -12.796 1.00 89.50 98 TYR A C 1
ATOM 761 O O . TYR A 1 98 ? 7.342 -13.612 -13.472 1.00 89.50 98 TYR A O 1
ATOM 769 N N . ALA A 1 99 ? 6.962 -12.664 -11.473 1.00 92.12 99 ALA A N 1
ATOM 770 C CA . ALA A 1 99 ? 6.972 -13.919 -10.726 1.00 92.12 99 ALA A CA 1
ATOM 771 C C . ALA A 1 99 ? 5.973 -14.937 -11.289 1.00 92.12 99 ALA A C 1
ATOM 773 O O . ALA A 1 99 ? 6.378 -16.060 -11.551 1.00 92.12 99 ALA A O 1
ATOM 774 N N . ASN A 1 100 ? 4.725 -14.553 -11.577 1.00 91.00 100 ASN A N 1
ATOM 775 C CA . ASN A 1 100 ? 3.733 -15.495 -12.120 1.00 91.00 100 ASN A CA 1
ATOM 776 C C . ASN A 1 100 ? 4.111 -16.031 -13.504 1.00 91.00 100 ASN A C 1
ATOM 778 O O . ASN A 1 100 ? 3.866 -17.196 -13.789 1.00 91.00 100 ASN A O 1
ATOM 782 N N . LEU A 1 101 ? 4.778 -15.222 -14.334 1.00 88.00 101 LEU A N 1
ATOM 783 C CA . LEU A 1 101 ? 5.277 -15.661 -15.638 1.00 88.00 101 LEU A CA 1
ATOM 784 C C . LEU A 1 101 ? 6.453 -16.636 -15.490 1.00 88.00 101 LEU A C 1
ATOM 786 O O . LEU A 1 101 ? 6.496 -17.678 -16.134 1.00 88.00 101 LEU A O 1
ATOM 790 N N . VAL A 1 102 ? 7.426 -16.301 -14.640 1.00 87.69 102 VAL A N 1
ATOM 791 C CA . VAL A 1 102 ? 8.648 -17.102 -14.460 1.00 87.69 102 VAL A CA 1
ATOM 792 C C . VAL A 1 102 ? 8.370 -18.385 -13.674 1.00 87.69 102 VAL A C 1
ATOM 794 O O . VAL A 1 102 ? 8.975 -19.422 -13.938 1.00 87.69 102 VAL A O 1
ATOM 797 N N . LEU A 1 103 ? 7.461 -18.318 -12.703 1.00 88.00 103 LEU A N 1
ATOM 798 C CA . LEU A 1 103 ? 7.095 -19.417 -11.814 1.00 88.00 103 LEU A CA 1
ATOM 799 C C . LEU A 1 103 ? 5.860 -20.183 -12.295 1.00 88.00 103 LEU A C 1
ATOM 801 O O . LEU A 1 103 ? 5.425 -21.100 -11.599 1.00 88.00 103 LEU A O 1
ATOM 805 N N . GLN A 1 104 ? 5.325 -19.859 -13.478 1.00 86.38 104 GLN A N 1
ATOM 806 C CA . GLN A 1 104 ? 4.156 -20.521 -14.059 1.00 86.38 104 GLN A CA 1
ATOM 807 C C . GLN A 1 104 ? 4.243 -22.060 -14.003 1.00 86.38 104 GLN A C 1
ATOM 809 O O . GLN A 1 104 ? 3.267 -22.667 -13.568 1.00 86.38 104 GLN A O 1
ATOM 814 N N . PRO A 1 105 ? 5.387 -22.718 -14.307 1.00 83.69 105 PRO A N 1
ATOM 815 C CA . PRO A 1 105 ? 5.481 -24.180 -14.226 1.00 83.69 105 PRO A CA 1
ATOM 816 C C . PRO A 1 105 ? 5.284 -24.758 -12.815 1.00 83.69 105 PRO A C 1
ATOM 818 O O . PRO A 1 105 ? 4.923 -25.920 -12.677 1.00 83.69 105 PRO A O 1
ATOM 821 N N . PHE A 1 106 ? 5.535 -23.968 -11.767 1.00 85.56 106 PHE A N 1
ATOM 822 C CA . PHE A 1 106 ? 5.442 -24.393 -10.365 1.00 85.56 106 PHE A CA 1
ATOM 823 C C . PHE A 1 106 ? 4.125 -23.977 -9.708 1.00 85.56 106 PHE A C 1
ATOM 825 O O . PHE A 1 106 ? 3.631 -24.673 -8.827 1.00 85.56 106 PHE A O 1
ATOM 832 N N . CYS A 1 107 ? 3.586 -22.825 -10.106 1.00 86.38 107 CYS A N 1
ATOM 833 C CA . CYS A 1 107 ? 2.432 -22.203 -9.464 1.00 86.38 107 CYS A CA 1
ATOM 834 C C . CYS A 1 107 ? 1.146 -22.296 -10.294 1.00 86.38 107 CYS A C 1
ATOM 836 O O . CYS A 1 107 ? 0.063 -22.364 -9.729 1.00 86.38 107 CYS A O 1
ATOM 838 N N . GLN A 1 108 ? 1.240 -22.335 -11.621 1.00 83.44 108 GLN A N 1
ATOM 839 C CA . GLN A 1 108 ? 0.093 -22.324 -12.535 1.00 83.44 108 GLN A CA 1
ATOM 840 C C . GLN A 1 108 ? 0.245 -23.403 -13.620 1.00 83.44 108 GLN A C 1
ATOM 842 O O . GLN A 1 108 ? -0.015 -23.167 -14.804 1.00 83.44 108 GLN A O 1
ATOM 847 N N . HIS A 1 109 ? 0.674 -24.601 -13.212 1.00 75.94 109 HIS A N 1
ATOM 848 C CA . HIS A 1 109 ? 1.017 -25.706 -14.112 1.00 75.94 109 HIS A CA 1
ATOM 849 C C . HIS A 1 109 ? -0.139 -26.141 -15.030 1.00 75.94 109 HIS A C 1
ATOM 851 O O . HIS A 1 109 ? 0.112 -26.636 -16.121 1.00 75.94 109 HIS A O 1
ATOM 857 N N . GLU A 1 110 ? -1.400 -25.946 -14.626 1.00 73.69 110 GLU A N 1
ATOM 858 C CA . GLU A 1 110 ? -2.574 -26.295 -15.442 1.00 73.69 110 GLU A CA 1
ATOM 859 C C . GLU A 1 110 ? -2.690 -25.429 -16.705 1.00 73.69 110 GLU A C 1
ATOM 861 O O . GLU A 1 110 ? -3.021 -25.929 -17.775 1.00 73.69 110 GLU A O 1
ATOM 866 N N . THR A 1 111 ? -2.373 -24.135 -16.595 1.00 70.31 111 THR A N 1
ATOM 867 C CA . THR A 1 111 ? -2.455 -23.167 -17.710 1.00 70.31 111 THR A CA 1
ATOM 868 C C . THR A 1 111 ? -1.219 -23.172 -18.608 1.00 70.31 111 THR A C 1
ATOM 870 O O . THR A 1 111 ? -1.245 -22.650 -19.726 1.00 70.31 111 THR A O 1
ATOM 873 N N . PHE A 1 112 ? -0.123 -23.754 -18.117 1.00 64.50 112 PHE A N 1
ATOM 874 C CA . PHE A 1 112 ? 1.142 -23.843 -18.835 1.00 64.50 112 PHE A CA 1
ATOM 875 C C . PHE A 1 112 ? 1.025 -24.703 -20.105 1.00 64.50 112 PHE A C 1
ATOM 877 O O . PHE A 1 112 ? 1.632 -24.384 -21.128 1.00 64.50 112 PHE A O 1
ATOM 884 N N . ASP A 1 113 ? 0.197 -25.749 -20.072 1.00 56.94 113 ASP A N 1
ATOM 885 C CA . ASP A 1 113 ? 0.056 -26.700 -21.181 1.00 56.94 113 ASP A CA 1
ATOM 886 C C . ASP A 1 113 ? -0.823 -26.202 -22.333 1.00 56.94 113 ASP A C 1
ATOM 888 O O . ASP A 1 113 ? -0.669 -26.664 -23.464 1.00 56.94 113 ASP A O 1
ATOM 892 N N . GLU A 1 114 ? -1.720 -25.241 -22.088 1.00 56.44 114 GLU A N 1
ATOM 893 C CA . GLU A 1 114 ? -2.617 -24.723 -23.131 1.00 56.44 114 GLU A CA 1
ATOM 894 C C . GLU A 1 114 ? -1.885 -23.862 -24.168 1.00 56.44 114 GLU A C 1
ATOM 896 O O . GLU A 1 114 ? -2.338 -23.745 -25.307 1.00 56.44 114 GLU A O 1
ATOM 901 N N . HIS A 1 115 ? -0.731 -23.291 -23.806 1.00 52.03 115 HIS A N 1
ATOM 902 C CA . HIS A 1 115 ? -0.031 -22.336 -24.660 1.00 52.03 115 HIS A CA 1
ATOM 903 C C . HIS A 1 115 ? 1.050 -22.944 -25.557 1.00 52.03 115 HIS A C 1
ATOM 905 O O . HIS A 1 115 ? 1.520 -22.234 -26.434 1.00 52.03 115 HIS A O 1
ATOM 911 N N . GLY A 1 116 ? 1.450 -24.216 -25.411 1.00 51.38 116 GLY A N 1
ATOM 912 C CA . GLY A 1 116 ? 2.333 -24.924 -26.365 1.00 51.38 116 GLY A CA 1
ATOM 913 C C . GLY A 1 116 ? 3.689 -24.268 -26.716 1.00 51.38 116 GLY A C 1
ATOM 914 O O . GLY A 1 116 ? 4.415 -24.788 -27.562 1.00 51.38 116 GLY A O 1
ATOM 915 N N . GLU A 1 117 ? 4.048 -23.140 -26.096 1.00 50.16 117 GLU A N 1
ATOM 916 C CA . GLU A 1 117 ? 5.185 -22.290 -26.482 1.00 50.16 117 GLU A CA 1
ATOM 917 C C . GLU A 1 117 ? 6.473 -22.629 -25.711 1.00 50.16 117 GLU A C 1
ATOM 919 O O . GLU A 1 117 ? 7.566 -22.179 -26.067 1.00 50.16 117 GLU A O 1
ATOM 924 N N . SER A 1 118 ? 6.386 -23.471 -24.678 1.00 53.75 118 SER A N 1
ATOM 925 C CA . SER A 1 118 ? 7.552 -23.947 -23.936 1.00 53.75 118 SER A CA 1
ATOM 926 C C . SER A 1 118 ? 8.148 -25.199 -24.577 1.00 53.75 118 SER A C 1
ATOM 928 O O . SER A 1 118 ? 7.535 -26.261 -24.618 1.00 53.75 118 SER A O 1
ATOM 930 N N . ARG A 1 119 ? 9.413 -25.109 -25.002 1.00 51.28 119 ARG A N 1
ATOM 931 C CA . ARG A 1 119 ? 10.211 -26.255 -25.481 1.00 51.28 119 ARG A CA 1
ATOM 932 C C . ARG A 1 119 ? 10.722 -27.161 -24.345 1.00 51.28 119 ARG A C 1
ATOM 934 O O . ARG A 1 119 ? 11.475 -28.095 -24.616 1.00 51.28 119 ARG A O 1
ATOM 941 N N . ILE A 1 120 ? 10.388 -26.850 -23.092 1.00 60.12 120 ILE A N 1
ATOM 942 C CA . ILE A 1 120 ? 10.789 -27.593 -21.894 1.00 60.12 120 ILE A CA 1
ATOM 943 C C . ILE A 1 120 ? 9.531 -28.236 -21.302 1.00 60.12 120 ILE A C 1
ATOM 945 O O . ILE A 1 120 ? 8.615 -27.529 -20.882 1.00 60.12 120 ILE A O 1
ATOM 949 N N . ASP A 1 121 ? 9.500 -29.569 -21.286 1.00 60.59 121 ASP A N 1
ATOM 950 C CA . ASP A 1 121 ? 8.468 -30.354 -20.610 1.00 60.59 121 ASP A CA 1
ATOM 951 C C . ASP A 1 121 ? 8.820 -30.460 -19.119 1.00 60.59 121 ASP A C 1
ATOM 953 O O . ASP A 1 121 ? 9.716 -31.203 -18.712 1.00 60.59 121 ASP A O 1
ATOM 957 N N . PHE A 1 122 ? 8.148 -29.653 -18.300 1.00 63.28 122 PHE A N 1
ATOM 958 C CA . PHE A 1 122 ? 8.325 -29.679 -16.850 1.00 63.28 122 PHE A CA 1
ATOM 959 C C . PHE A 1 122 ? 7.527 -30.805 -16.186 1.00 63.28 122 PHE A C 1
ATOM 961 O O . PHE A 1 122 ? 7.860 -31.183 -15.068 1.00 63.28 122 PHE A O 1
ATOM 968 N N . ARG A 1 123 ? 6.530 -31.393 -16.865 1.00 58.41 123 ARG A N 1
ATOM 969 C CA . ARG A 1 123 ? 5.712 -32.479 -16.303 1.00 58.41 123 ARG A CA 1
ATOM 970 C C . ARG A 1 123 ? 6.469 -33.797 -16.276 1.00 58.41 123 ARG A C 1
ATOM 972 O O . ARG A 1 123 ? 6.203 -34.614 -15.410 1.00 58.41 123 ARG A O 1
ATOM 979 N N . SER A 1 124 ? 7.435 -33.995 -17.174 1.00 64.56 124 SER A N 1
ATOM 980 C CA . SER A 1 124 ? 8.341 -35.152 -17.128 1.00 64.56 124 SER A CA 1
ATOM 981 C C . SER A 1 124 ? 9.486 -35.003 -16.117 1.00 64.56 124 SER A C 1
ATOM 983 O O . SER A 1 124 ? 10.383 -35.846 -16.084 1.00 64.56 124 SER A O 1
ATOM 985 N N . SER A 1 125 ? 9.537 -33.893 -15.373 1.00 68.62 125 SER A N 1
ATOM 986 C CA . SER A 1 125 ? 10.595 -33.641 -14.397 1.00 68.62 125 SER A CA 1
ATOM 987 C C . SER A 1 125 ? 10.203 -34.210 -13.038 1.00 68.62 125 SER A C 1
ATOM 989 O O . SER A 1 125 ? 9.146 -33.882 -12.497 1.00 68.62 125 SER A O 1
ATOM 991 N N . GLU A 1 126 ? 11.094 -35.023 -12.472 1.00 69.62 126 GLU A N 1
ATOM 992 C CA . GLU A 1 126 ? 10.904 -35.645 -11.163 1.00 69.62 126 GLU A CA 1
ATOM 993 C C . GLU A 1 126 ? 10.547 -34.583 -10.107 1.00 69.62 126 GLU A C 1
ATOM 995 O O . GLU A 1 126 ? 11.277 -33.610 -9.904 1.00 69.62 126 GLU A O 1
ATOM 1000 N N . GLY A 1 127 ? 9.401 -34.765 -9.446 1.00 70.06 127 GLY A N 1
ATOM 1001 C CA . GLY A 1 127 ? 8.901 -33.855 -8.409 1.00 70.06 127 GLY A CA 1
ATOM 1002 C C . GLY A 1 127 ? 7.955 -32.743 -8.884 1.00 70.06 127 GLY A C 1
ATOM 1003 O O . GLY A 1 127 ? 7.461 -32.003 -8.035 1.00 70.06 127 GLY A O 1
ATOM 1004 N N . LEU A 1 128 ? 7.663 -32.637 -10.187 1.00 73.44 128 LEU A N 1
ATOM 1005 C CA . LEU A 1 128 ? 6.698 -31.672 -10.757 1.00 73.44 128 LEU A CA 1
ATOM 1006 C C . LEU A 1 128 ? 5.490 -32.340 -11.442 1.00 73.44 128 LEU A C 1
ATOM 1008 O O . LEU A 1 128 ? 4.658 -31.669 -12.048 1.00 73.44 128 LEU A O 1
ATOM 1012 N N . GLU A 1 129 ? 5.384 -33.662 -11.331 1.00 67.75 129 GLU A N 1
ATOM 1013 C CA . GLU A 1 129 ? 4.370 -34.487 -12.000 1.00 67.75 129 GLU A CA 1
ATOM 1014 C C . GLU A 1 129 ? 2.957 -34.341 -11.397 1.00 67.75 129 GLU A C 1
ATOM 1016 O O . GLU A 1 129 ? 1.970 -34.416 -12.129 1.00 67.75 129 GLU A O 1
ATOM 1021 N N . ASP A 1 130 ? 2.857 -34.125 -10.077 1.00 74.31 130 ASP A N 1
ATOM 1022 C CA . ASP A 1 130 ? 1.595 -34.107 -9.314 1.00 74.31 130 ASP A CA 1
ATOM 1023 C C . ASP A 1 130 ? 1.613 -33.007 -8.237 1.00 74.31 130 ASP A C 1
ATOM 1025 O O . ASP A 1 130 ? 1.724 -33.255 -7.031 1.00 74.31 130 ASP A O 1
ATOM 1029 N N . LEU A 1 131 ? 1.594 -31.751 -8.688 1.00 79.62 131 LEU A N 1
ATOM 1030 C CA . LEU A 1 131 ? 1.542 -30.598 -7.795 1.00 79.62 131 LEU A CA 1
ATOM 1031 C C . LEU A 1 131 ? 0.152 -30.507 -7.128 1.00 79.62 131 LEU A C 1
ATOM 1033 O O . LEU A 1 131 ? -0.867 -30.557 -7.813 1.00 79.62 131 LEU A O 1
ATOM 1037 N N . PRO A 1 132 ? 0.069 -30.358 -5.790 1.00 82.12 132 PRO A N 1
ATOM 1038 C CA . PRO A 1 132 ? -1.191 -30.477 -5.046 1.00 82.12 132 PRO A CA 1
ATOM 1039 C C . PRO A 1 132 ? -2.167 -29.292 -5.186 1.00 82.12 132 PRO A C 1
ATOM 1041 O O . PRO A 1 132 ? -3.178 -29.279 -4.480 1.00 82.12 132 PRO A O 1
ATOM 1044 N N . GLY A 1 133 ? -1.864 -28.290 -6.016 1.00 85.81 133 GLY A N 1
ATOM 1045 C CA . GLY A 1 133 ? -2.654 -27.069 -6.187 1.00 85.81 133 GLY A CA 1
ATOM 1046 C C . GLY A 1 133 ? -1.905 -25.979 -6.957 1.00 85.81 133 GLY A C 1
ATOM 1047 O O . GLY A 1 133 ? -0.785 -26.192 -7.417 1.00 85.81 133 GLY A O 1
ATOM 1048 N N . THR A 1 134 ? -2.516 -24.799 -7.056 1.00 88.31 134 THR A N 1
ATOM 1049 C CA . THR A 1 134 ? -1.950 -23.618 -7.722 1.00 88.31 134 THR A CA 1
ATOM 1050 C C . THR A 1 134 ? -1.583 -22.517 -6.721 1.00 88.31 134 THR A C 1
ATOM 1052 O O . THR A 1 134 ? -2.016 -22.528 -5.566 1.00 88.31 134 THR A O 1
ATOM 1055 N N . CYS A 1 135 ? -0.749 -21.571 -7.149 1.00 90.50 135 CYS A N 1
ATOM 1056 C CA . CYS A 1 135 ? -0.431 -20.350 -6.416 1.00 90.50 135 CYS A CA 1
ATOM 1057 C C . CYS A 1 135 ? -0.393 -19.135 -7.338 1.00 90.50 135 CYS A C 1
ATOM 1059 O O . CYS A 1 135 ? -0.026 -19.239 -8.503 1.00 90.50 135 CYS A O 1
ATOM 1061 N N . ASP A 1 136 ? -0.701 -17.974 -6.768 1.00 91.56 136 ASP A N 1
ATOM 1062 C CA . ASP A 1 136 ? -0.523 -16.673 -7.399 1.00 91.56 136 ASP A CA 1
ATOM 1063 C C . ASP A 1 136 ? 0.379 -15.814 -6.518 1.00 91.56 136 ASP A C 1
ATOM 1065 O O . ASP A 1 136 ? 0.239 -15.774 -5.293 1.00 91.56 136 ASP A O 1
ATOM 1069 N N . VAL A 1 137 ? 1.339 -15.144 -7.146 1.00 92.06 137 VAL A N 1
ATOM 1070 C CA . VAL A 1 137 ? 2.282 -14.248 -6.485 1.00 92.06 137 VAL A CA 1
ATOM 1071 C C . VAL A 1 137 ? 1.966 -12.816 -6.886 1.00 92.06 137 VAL A C 1
ATOM 1073 O O . VAL A 1 137 ? 2.024 -12.458 -8.061 1.00 92.06 137 VAL A O 1
ATOM 1076 N N . VAL A 1 138 ? 1.706 -11.980 -5.886 1.00 91.81 138 VAL A N 1
ATOM 1077 C CA . VAL A 1 138 ? 1.685 -10.522 -6.026 1.00 91.81 138 VAL A CA 1
ATOM 1078 C C . VAL A 1 138 ? 2.877 -9.977 -5.254 1.00 91.81 138 VAL A C 1
ATOM 1080 O O . VAL A 1 138 ? 3.041 -10.260 -4.067 1.00 91.81 138 VAL A O 1
ATOM 1083 N N . ALA A 1 139 ? 3.753 -9.247 -5.940 1.00 91.19 139 ALA A N 1
ATOM 1084 C CA . ALA A 1 139 ? 4.983 -8.733 -5.359 1.00 91.19 139 ALA A CA 1
ATOM 1085 C C . ALA A 1 139 ? 5.263 -7.317 -5.861 1.00 91.19 139 ALA A C 1
ATOM 1087 O O . ALA A 1 139 ? 5.344 -7.070 -7.062 1.00 91.19 139 ALA A O 1
ATOM 1088 N N . PHE A 1 140 ? 5.488 -6.410 -4.919 1.00 90.19 140 PHE A N 1
ATOM 1089 C CA . PHE A 1 140 ? 5.780 -5.001 -5.149 1.00 90.19 140 PHE A CA 1
ATOM 1090 C C . PHE A 1 140 ? 6.823 -4.533 -4.129 1.00 90.19 140 PHE A C 1
ATOM 1092 O O . PHE A 1 140 ? 7.043 -5.165 -3.093 1.00 90.19 140 PHE A O 1
ATOM 1099 N N . ALA A 1 141 ? 7.524 -3.447 -4.440 1.00 90.94 141 ALA A N 1
ATOM 1100 C CA . ALA A 1 141 ? 8.559 -2.918 -3.565 1.00 90.94 141 ALA A CA 1
ATOM 1101 C C . ALA A 1 141 ? 7.953 -2.074 -2.436 1.00 90.94 141 ALA A C 1
ATOM 1103 O O . ALA A 1 141 ? 7.271 -1.105 -2.714 1.00 90.94 141 ALA A O 1
ATOM 1104 N N . GLU A 1 142 ? 8.298 -2.329 -1.172 1.00 91.94 142 GLU A N 1
ATOM 1105 C CA . GLU A 1 142 ? 7.833 -1.489 -0.047 1.00 91.94 142 GLU A CA 1
ATOM 1106 C C . GLU A 1 142 ? 8.240 -0.012 -0.192 1.00 91.94 142 GLU A C 1
ATOM 1108 O O . GLU A 1 142 ? 7.468 0.897 0.094 1.00 91.94 142 GLU A O 1
ATOM 1113 N N . ASN A 1 143 ? 9.427 0.256 -0.749 1.00 91.31 143 ASN A N 1
ATOM 1114 C CA . ASN A 1 143 ? 9.855 1.624 -1.063 1.00 91.31 143 ASN A CA 1
ATOM 1115 C C . ASN A 1 143 ? 9.045 2.263 -2.216 1.00 91.31 143 ASN A C 1
ATOM 1117 O O . ASN A 1 143 ? 9.382 3.362 -2.632 1.00 91.31 143 ASN A O 1
ATOM 1121 N N . SER A 1 144 ? 8.033 1.612 -2.795 1.00 91.94 144 SER A N 1
ATOM 1122 C CA . SER A 1 144 ? 7.084 2.253 -3.715 1.00 91.94 144 SER A CA 1
ATOM 1123 C C . SER A 1 144 ? 6.034 3.085 -2.967 1.00 91.94 144 SER A C 1
ATOM 1125 O O . SER A 1 144 ? 5.372 3.915 -3.578 1.00 91.94 144 SER A O 1
ATOM 1127 N N . MET A 1 145 ? 5.888 2.886 -1.659 1.00 93.81 145 MET A N 1
ATOM 1128 C CA . MET A 1 145 ? 4.880 3.527 -0.817 1.00 93.81 145 MET A CA 1
ATOM 1129 C C . MET A 1 145 ? 5.509 4.551 0.137 1.00 93.81 145 MET A C 1
ATOM 1131 O O . MET A 1 145 ? 6.728 4.595 0.329 1.00 93.81 145 MET A O 1
ATOM 1135 N N . ILE A 1 146 ? 4.671 5.390 0.749 1.00 93.88 146 ILE A N 1
ATOM 1136 C CA . ILE A 1 146 ? 5.083 6.307 1.817 1.00 93.88 146 ILE A CA 1
ATOM 1137 C C . ILE A 1 146 ? 5.256 5.493 3.101 1.00 93.88 146 ILE A C 1
ATOM 1139 O O . ILE A 1 146 ? 4.294 4.912 3.597 1.00 93.88 146 ILE A O 1
ATOM 1143 N N . ASN A 1 147 ? 6.472 5.458 3.654 1.00 93.75 147 ASN A N 1
ATOM 1144 C CA . ASN A 1 147 ? 6.692 4.853 4.968 1.00 93.75 147 ASN A CA 1
ATOM 1145 C C . ASN A 1 147 ? 6.167 5.793 6.064 1.00 93.75 147 ASN A C 1
ATOM 1147 O O . ASN A 1 147 ? 6.726 6.874 6.247 1.00 93.75 147 ASN A O 1
ATOM 1151 N N . ILE A 1 148 ? 5.118 5.369 6.767 1.00 93.75 148 ILE A N 1
ATOM 1152 C CA . ILE A 1 148 ? 4.458 6.120 7.849 1.00 93.75 148 ILE A CA 1
ATOM 1153 C C . ILE A 1 148 ? 4.991 5.783 9.242 1.00 93.75 148 ILE A C 1
ATOM 1155 O O . ILE A 1 148 ? 4.610 6.416 10.220 1.00 93.75 148 ILE A O 1
ATOM 1159 N N . ASN A 1 149 ? 5.839 4.764 9.331 1.00 91.81 149 ASN A N 1
ATOM 1160 C CA . ASN A 1 149 ? 6.532 4.372 10.545 1.00 91.81 149 ASN A CA 1
ATOM 1161 C C . ASN A 1 149 ? 7.842 5.162 10.681 1.00 91.81 149 ASN A C 1
ATOM 1163 O O . ASN A 1 149 ? 8.197 5.957 9.805 1.00 91.81 149 ASN A O 1
ATOM 1167 N N . ARG A 1 150 ? 8.619 4.900 11.739 1.00 84.06 150 ARG A N 1
ATOM 1168 C CA . ARG A 1 150 ? 9.947 5.501 11.896 1.00 84.06 150 ARG A CA 1
ATOM 1169 C C . ARG A 1 150 ? 10.836 5.176 10.682 1.00 84.06 150 ARG A C 1
ATOM 1171 O O . ARG A 1 150 ? 11.210 4.012 10.498 1.00 84.06 150 ARG A O 1
ATOM 1178 N N . PRO A 1 151 ? 11.224 6.166 9.858 1.00 73.06 151 PRO A N 1
ATOM 1179 C CA . PRO A 1 151 ? 12.020 5.900 8.666 1.00 73.06 151 PRO A CA 1
ATOM 1180 C C . PRO A 1 151 ? 13.428 5.424 9.046 1.00 73.06 151 PRO A C 1
ATOM 1182 O O . PRO A 1 151 ? 14.057 5.962 9.952 1.00 73.06 151 PRO A O 1
ATOM 1185 N N . LEU A 1 152 ? 13.964 4.438 8.319 1.00 73.44 152 LEU A N 1
ATOM 1186 C CA . LEU A 1 152 ? 15.299 3.882 8.599 1.00 73.44 152 LEU A CA 1
ATOM 1187 C C . LEU A 1 152 ? 16.446 4.878 8.343 1.00 73.44 152 LEU A C 1
ATOM 1189 O O . LEU A 1 152 ? 17.516 4.735 8.931 1.00 73.44 152 LEU A O 1
ATOM 1193 N N . MET A 1 153 ? 16.249 5.844 7.438 1.00 73.56 153 MET A N 1
ATOM 1194 C CA . MET A 1 153 ? 17.312 6.736 6.941 1.00 73.56 153 MET A CA 1
ATOM 1195 C C . MET A 1 153 ? 17.189 8.194 7.411 1.00 73.56 153 MET A C 1
ATOM 1197 O O . MET A 1 153 ? 18.069 8.997 7.108 1.00 73.56 153 MET A O 1
ATOM 1201 N N . LEU A 1 154 ? 16.113 8.558 8.115 1.00 75.06 154 LEU A N 1
ATOM 1202 C CA . LEU A 1 154 ? 15.867 9.916 8.617 1.00 75.06 154 LEU A CA 1
ATOM 1203 C C . LEU A 1 154 ? 15.652 9.860 10.136 1.00 75.06 154 LEU A C 1
ATOM 1205 O O . LEU A 1 154 ? 15.120 8.878 10.642 1.00 75.06 154 LEU A O 1
ATOM 1209 N N . ALA A 1 155 ? 16.040 10.909 10.864 1.00 81.88 155 ALA A N 1
ATOM 1210 C CA . ALA A 1 155 ? 15.851 10.987 12.315 1.00 81.88 155 ALA A CA 1
ATOM 1211 C C . ALA A 1 155 ? 15.442 12.395 12.777 1.00 81.88 155 ALA A C 1
ATOM 1213 O O . ALA A 1 155 ? 15.658 13.380 12.066 1.00 81.88 155 ALA A O 1
ATOM 1214 N N . GLY A 1 156 ? 14.875 12.473 13.984 1.00 87.25 156 GLY A N 1
ATOM 1215 C CA . GLY A 1 156 ? 14.466 13.723 14.633 1.00 87.25 156 GLY A CA 1
ATOM 1216 C C . GLY A 1 156 ? 13.389 14.494 13.865 1.00 87.25 156 GLY A C 1
ATOM 1217 O O . GLY A 1 156 ? 12.669 13.933 13.038 1.00 87.25 156 GLY A O 1
ATOM 1218 N N . ASP A 1 157 ? 13.314 15.802 14.104 1.00 89.94 157 ASP A N 1
ATOM 1219 C CA . ASP A 1 157 ? 12.281 16.681 13.535 1.00 89.94 157 ASP A CA 1
ATOM 1220 C C . ASP A 1 157 ? 12.276 16.702 12.006 1.00 89.94 157 ASP A C 1
ATOM 1222 O O . ASP A 1 157 ? 11.226 16.857 11.394 1.00 89.94 157 ASP A O 1
ATOM 1226 N N . GLN A 1 158 ? 13.429 16.488 11.362 1.00 88.19 158 GLN A N 1
ATOM 1227 C CA . GLN A 1 158 ? 13.495 16.376 9.902 1.00 88.19 158 GLN A CA 1
ATOM 1228 C C . GLN A 1 158 ? 12.725 15.156 9.387 1.00 88.19 158 GLN A C 1
ATOM 1230 O O . GLN A 1 158 ? 12.080 15.239 8.342 1.00 88.19 158 GLN A O 1
ATOM 1235 N N . ALA A 1 159 ? 12.773 14.032 10.110 1.00 89.06 159 ALA A N 1
ATOM 1236 C CA . ALA A 1 159 ? 11.992 12.846 9.776 1.00 89.06 159 ALA A CA 1
ATOM 1237 C C . ALA A 1 159 ? 10.497 13.095 9.989 1.00 89.06 159 ALA A C 1
ATOM 1239 O O . ALA A 1 159 ? 9.715 12.847 9.069 1.00 89.06 159 ALA A O 1
ATOM 1240 N N . LYS A 1 160 ? 10.130 13.641 11.160 1.00 92.94 160 LYS A N 1
ATO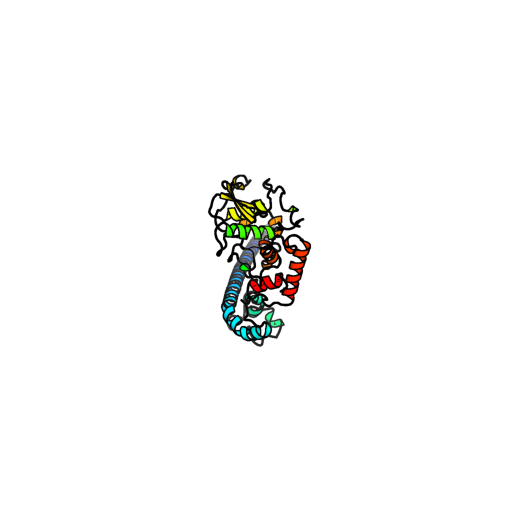M 1241 C CA . LYS A 1 160 ? 8.741 13.979 11.510 1.00 92.94 160 LYS A CA 1
ATOM 1242 C C . LYS A 1 160 ? 8.145 14.941 10.471 1.00 92.94 160 LYS A C 1
ATOM 1244 O O . LYS A 1 160 ? 7.108 14.650 9.885 1.00 92.94 160 LYS A O 1
ATOM 1249 N N . LEU A 1 161 ? 8.857 16.020 10.137 1.00 93.75 161 LEU A N 1
ATOM 1250 C CA . LEU A 1 161 ? 8.442 16.999 9.130 1.00 93.75 161 LEU A CA 1
ATOM 1251 C C . LEU A 1 161 ? 8.340 16.398 7.723 1.00 93.75 161 LEU A C 1
ATOM 1253 O O . LEU A 1 161 ? 7.354 16.625 7.028 1.00 93.75 161 LEU A O 1
ATOM 1257 N N . SER A 1 162 ? 9.343 15.627 7.290 1.00 91.38 162 SER A N 1
ATOM 1258 C CA . SER A 1 162 ? 9.331 14.979 5.971 1.00 91.38 162 SER A CA 1
ATOM 1259 C C . SER A 1 162 ? 8.117 14.063 5.817 1.00 91.38 162 SER A C 1
ATOM 1261 O O . SER A 1 162 ? 7.474 14.065 4.766 1.00 91.38 162 SER A O 1
ATOM 1263 N N . LEU A 1 163 ? 7.784 13.278 6.845 1.00 93.38 163 LEU A N 1
ATOM 1264 C CA . LEU A 1 163 ? 6.588 12.438 6.837 1.00 93.38 163 LEU A CA 1
ATOM 1265 C C . LEU A 1 163 ? 5.308 13.283 6.861 1.00 93.38 163 LEU A C 1
ATOM 1267 O O . LEU A 1 163 ? 4.430 13.067 6.029 1.00 93.38 163 LEU A O 1
ATOM 1271 N N . ALA A 1 164 ? 5.231 14.282 7.742 1.00 95.88 164 ALA A N 1
ATOM 1272 C CA . ALA A 1 164 ? 4.058 15.140 7.870 1.00 95.88 164 ALA A CA 1
ATOM 1273 C C . ALA A 1 164 ? 3.706 15.851 6.554 1.00 95.88 164 ALA A C 1
ATOM 1275 O O . ALA A 1 164 ? 2.551 15.842 6.142 1.00 95.88 164 ALA A O 1
ATOM 1276 N N . MET A 1 165 ? 4.700 16.382 5.836 1.00 95.50 165 MET A N 1
ATOM 1277 C CA . MET A 1 165 ? 4.501 17.033 4.534 1.00 95.50 165 MET A CA 1
ATOM 1278 C C . MET A 1 165 ? 4.021 16.051 3.452 1.00 95.50 165 MET A C 1
ATOM 1280 O O . MET A 1 165 ? 3.199 16.411 2.610 1.00 95.50 165 MET A O 1
ATOM 1284 N N . GLN A 1 166 ? 4.512 14.807 3.465 1.00 95.06 166 GLN A N 1
ATOM 1285 C CA . GLN A 1 166 ? 4.070 13.764 2.530 1.00 95.06 166 GLN A CA 1
ATOM 1286 C C . GLN A 1 166 ? 2.633 13.328 2.803 1.00 95.06 166 GLN A C 1
ATOM 1288 O O . GLN A 1 166 ? 1.840 13.244 1.868 1.00 95.06 166 GLN A O 1
ATOM 1293 N N . LEU A 1 167 ? 2.287 13.087 4.071 1.00 96.50 167 LEU A N 1
ATOM 1294 C CA . LEU A 1 167 ? 0.919 12.754 4.455 1.00 96.50 167 LEU A CA 1
ATOM 1295 C C . LEU A 1 167 ? -0.019 13.922 4.165 1.00 96.50 167 LEU A C 1
ATOM 1297 O O . LEU A 1 167 ? -1.064 13.721 3.566 1.00 96.50 167 LEU A O 1
ATOM 1301 N N . PHE A 1 168 ? 0.371 15.157 4.476 1.00 97.31 168 PHE A N 1
ATOM 1302 C CA . PHE A 1 168 ? -0.451 16.324 4.170 1.00 97.31 168 PHE A CA 1
ATOM 1303 C C . PHE A 1 168 ? -0.731 16.460 2.672 1.00 97.31 168 PHE A C 1
ATOM 1305 O O . PHE A 1 168 ? -1.863 16.751 2.292 1.00 97.31 168 PHE A O 1
ATOM 1312 N N . ALA A 1 169 ? 0.257 16.185 1.816 1.00 96.50 169 ALA A N 1
ATOM 1313 C CA . ALA A 1 169 ? 0.047 16.130 0.374 1.00 96.50 169 ALA A CA 1
ATOM 1314 C C . ALA A 1 169 ? -0.883 14.978 -0.046 1.00 96.50 169 ALA A C 1
ATOM 1316 O O . ALA A 1 169 ? -1.779 15.200 -0.859 1.00 96.50 169 ALA A O 1
ATOM 1317 N N . LEU A 1 170 ? -0.699 13.775 0.515 1.00 96.12 170 LEU A N 1
ATOM 1318 C CA . LEU A 1 170 ? -1.531 12.597 0.234 1.00 96.12 170 LEU A CA 1
ATOM 1319 C C . LEU A 1 170 ? -3.001 12.835 0.610 1.00 96.12 170 LEU A C 1
ATOM 1321 O O . LEU A 1 170 ? -3.893 12.516 -0.169 1.00 96.12 170 LEU A O 1
ATOM 1325 N N . LEU A 1 171 ? -3.245 13.474 1.757 1.00 96.50 171 LEU A N 1
ATOM 1326 C CA . LEU A 1 171 ? -4.578 13.846 2.246 1.00 96.50 171 LEU A CA 1
ATOM 1327 C C . LEU A 1 171 ? -5.173 15.064 1.507 1.00 96.50 171 LEU A C 1
ATOM 1329 O O . LEU A 1 171 ? -6.191 15.621 1.929 1.00 96.50 171 LEU A O 1
ATOM 1333 N N . GLY A 1 172 ? -4.528 15.519 0.425 1.00 95.44 172 GLY A N 1
ATOM 1334 C CA . GLY A 1 172 ? -4.958 16.644 -0.404 1.00 95.44 172 GLY A CA 1
ATOM 1335 C C . GLY A 1 172 ? -4.892 18.001 0.298 1.00 95.44 172 GLY A C 1
ATOM 1336 O O . GLY A 1 172 ? -5.605 18.916 -0.099 1.00 95.44 172 GLY A O 1
ATOM 1337 N N . GLY A 1 173 ? -4.071 18.154 1.338 1.00 95.69 173 GLY A N 1
ATOM 1338 C CA . GLY A 1 173 ? -4.016 19.355 2.175 1.00 95.69 173 GLY A CA 1
ATOM 1339 C C . GLY A 1 173 ? -3.486 20.614 1.477 1.00 95.69 173 GLY A C 1
ATOM 1340 O O . GLY A 1 173 ? -3.765 21.720 1.932 1.00 95.69 173 GLY A O 1
ATOM 1341 N N . TYR A 1 174 ? -2.750 20.474 0.368 1.00 95.12 174 TYR A N 1
ATOM 1342 C CA . TYR A 1 174 ? -2.308 21.615 -0.452 1.00 95.12 174 TYR A CA 1
ATOM 1343 C C . TYR A 1 174 ? -3.341 22.063 -1.492 1.00 95.12 174 TYR A C 1
ATOM 1345 O O . TYR A 1 174 ? -3.187 23.137 -2.074 1.00 95.12 174 TYR A O 1
ATOM 1353 N N . GLN A 1 175 ? -4.385 21.265 -1.730 1.00 93.88 175 GLN A N 1
ATOM 1354 C CA . GLN A 1 175 ? -5.393 21.541 -2.751 1.00 93.88 175 GLN A CA 1
ATOM 1355 C C . GLN A 1 175 ? -6.473 22.482 -2.216 1.00 93.88 175 GLN A C 1
ATOM 1357 O O . GLN A 1 175 ? -6.857 22.404 -1.050 1.00 93.88 175 GLN A O 1
ATOM 1362 N N . SER A 1 176 ? -6.981 23.373 -3.073 1.00 89.75 176 SER A N 1
ATOM 1363 C CA . SER A 1 176 ? -8.042 24.313 -2.695 1.00 89.75 176 SER A CA 1
ATOM 1364 C C . SER A 1 176 ? -9.083 24.487 -3.815 1.00 89.75 176 SER A C 1
ATOM 1366 O O . SER A 1 176 ? -8.779 25.133 -4.822 1.00 89.75 176 SER A O 1
ATOM 1368 N N . PRO A 1 177 ? -10.316 23.955 -3.657 1.00 91.44 177 PRO A N 1
ATOM 1369 C CA . PRO A 1 177 ? -10.746 23.027 -2.599 1.00 91.44 177 PRO A CA 1
ATOM 1370 C C . PRO A 1 177 ? -10.078 21.650 -2.736 1.00 91.44 177 PRO A C 1
ATOM 1372 O O . PRO A 1 177 ? -9.684 21.253 -3.836 1.00 91.44 177 PRO A O 1
ATOM 1375 N N . SER A 1 178 ? -9.968 20.917 -1.628 1.00 94.06 178 SER A N 1
ATOM 1376 C CA . SER A 1 178 ? -9.500 19.532 -1.646 1.00 94.06 178 SER A CA 1
ATOM 1377 C C . SER A 1 178 ? -10.684 18.588 -1.877 1.00 94.06 178 SER A C 1
ATOM 1379 O O . SER A 1 178 ? -11.725 18.763 -1.240 1.00 94.06 178 SER A O 1
ATOM 1381 N N . PRO A 1 179 ? -10.554 17.543 -2.715 1.00 91.88 179 PRO A N 1
ATOM 1382 C CA . PRO A 1 179 ? -11.605 16.539 -2.885 1.00 91.88 179 PRO A CA 1
ATOM 1383 C C . PRO A 1 179 ? -11.885 15.753 -1.595 1.00 91.88 179 PRO A C 1
ATOM 1385 O O . PRO A 1 179 ? -12.928 15.121 -1.487 1.00 91.88 179 PRO A O 1
ATOM 1388 N N . TYR A 1 180 ? -10.977 15.807 -0.616 1.00 94.75 180 TYR A N 1
ATOM 1389 C CA . TYR A 1 180 ? -11.084 15.078 0.646 1.00 94.75 180 TYR A CA 1
ATOM 1390 C C . TYR A 1 180 ? -11.534 15.949 1.822 1.00 94.75 180 TYR A C 1
ATOM 1392 O O . TYR A 1 180 ? -11.483 15.491 2.958 1.00 94.75 180 TYR A O 1
ATOM 1400 N N . ASP A 1 181 ? -11.925 17.211 1.593 1.00 93.81 181 ASP A N 1
ATOM 1401 C CA . ASP A 1 181 ? -12.287 18.136 2.681 1.00 93.81 181 ASP A CA 1
ATOM 1402 C C . ASP A 1 181 ? -13.421 17.611 3.565 1.00 93.81 181 ASP A C 1
ATOM 1404 O O . ASP A 1 181 ? -13.420 17.875 4.763 1.00 93.81 181 ASP A O 1
ATOM 1408 N N . GLU A 1 182 ? -14.333 16.817 3.006 1.00 92.44 182 GLU A N 1
ATOM 1409 C CA . GLU A 1 182 ? -15.466 16.235 3.733 1.00 92.44 182 GLU A CA 1
ATOM 1410 C C . GLU A 1 182 ? -15.064 15.146 4.743 1.00 92.44 182 GLU A C 1
ATOM 1412 O O . GLU A 1 182 ? -15.824 14.884 5.670 1.00 92.44 182 GLU A O 1
ATOM 1417 N N . LEU A 1 183 ? -13.871 14.550 4.612 1.00 93.38 183 LEU A N 1
ATOM 1418 C CA . LEU A 1 183 ? -13.366 13.529 5.544 1.00 93.38 183 LEU A CA 1
ATOM 1419 C C . LEU A 1 183 ? -12.784 14.128 6.833 1.00 93.38 183 LEU A C 1
ATOM 1421 O O . LEU A 1 183 ? -12.505 13.407 7.785 1.00 93.38 183 LEU A O 1
ATOM 1425 N N . PHE A 1 184 ? -12.562 15.444 6.878 1.00 94.69 184 PHE A N 1
ATOM 1426 C CA . PHE A 1 184 ? -11.879 16.103 7.989 1.00 94.69 184 PHE A CA 1
ATOM 1427 C C . PHE A 1 184 ? -12.742 17.201 8.604 1.00 94.69 184 PHE A C 1
ATOM 1429 O O . PHE A 1 184 ? -13.572 17.823 7.950 1.00 94.69 184 PHE A O 1
ATOM 1436 N N . GLY A 1 185 ? -12.528 17.478 9.892 1.00 87.31 185 GLY A N 1
ATOM 1437 C CA . GLY A 1 185 ? -13.324 18.472 10.618 1.00 87.31 185 GLY A CA 1
ATOM 1438 C C . GLY A 1 185 ? -14.778 18.046 10.851 1.00 87.31 185 GLY A C 1
ATOM 1439 O O . GLY A 1 185 ? -15.609 18.884 11.202 1.00 87.31 185 GLY A O 1
ATOM 1440 N N . VAL A 1 186 ? -15.075 16.756 10.681 1.00 87.62 186 VAL A N 1
ATOM 1441 C CA . VAL A 1 186 ? -16.345 16.121 11.038 1.00 87.62 186 VAL A CA 1
ATOM 1442 C C . VAL A 1 186 ? -16.190 15.429 12.391 1.00 87.62 186 VAL A C 1
ATOM 1444 O O . VAL A 1 186 ? -15.091 15.033 12.779 1.00 87.62 186 VAL A O 1
ATOM 1447 N N . VAL A 1 187 ? -17.284 15.362 13.154 1.00 90.31 187 VAL A N 1
ATOM 1448 C CA . VAL A 1 187 ? -17.301 14.666 14.443 1.00 90.31 187 VAL A CA 1
ATOM 1449 C C . VAL A 1 187 ? -17.312 13.164 14.179 1.00 90.31 187 VAL A C 1
ATOM 1451 O O . VAL A 1 187 ? -18.259 12.665 13.572 1.00 90.31 187 VAL A O 1
ATOM 1454 N N . ASP A 1 188 ? -16.284 12.463 14.645 1.00 86.56 188 ASP A N 1
ATOM 1455 C CA . ASP A 1 188 ? -16.164 11.012 14.508 1.00 86.56 188 ASP A CA 1
ATOM 1456 C C . ASP A 1 188 ? -17.083 10.244 15.483 1.00 86.56 188 ASP A C 1
ATOM 1458 O O . ASP A 1 188 ? -17.803 10.816 16.313 1.00 86.56 188 ASP A O 1
ATOM 1462 N N . ALA A 1 189 ? -17.060 8.910 15.404 1.00 84.44 189 ALA A N 1
ATOM 1463 C CA . ALA A 1 189 ? -17.837 8.034 16.285 1.00 84.44 189 ALA A CA 1
ATOM 1464 C C . ALA A 1 189 ? -17.464 8.179 17.777 1.00 84.44 189 ALA A C 1
ATOM 1466 O O . ALA A 1 189 ? -18.241 7.794 18.656 1.00 84.44 189 ALA A O 1
ATOM 1467 N N . GLN A 1 190 ? -16.287 8.733 18.068 1.00 84.19 190 GLN A N 1
ATOM 1468 C CA . GLN A 1 190 ? -15.750 8.993 19.398 1.00 84.19 190 GLN A CA 1
ATOM 1469 C C . GLN A 1 190 ? -16.112 10.402 19.904 1.00 84.19 190 GLN A C 1
ATOM 1471 O O . GLN A 1 190 ? -15.805 10.739 21.051 1.00 84.19 190 GLN A O 1
ATOM 1476 N N . GLY A 1 191 ? -16.812 11.212 19.102 1.00 87.19 191 GLY A N 1
ATOM 1477 C CA . GLY A 1 191 ? -17.221 12.568 19.458 1.00 87.19 191 GLY A CA 1
ATOM 1478 C C . GLY A 1 191 ? -16.107 13.608 19.312 1.00 87.19 191 GLY A C 1
ATOM 1479 O O . GLY A 1 191 ? -16.226 14.701 19.872 1.00 87.19 191 GLY A O 1
ATOM 1480 N N . LEU A 1 192 ? -15.025 13.279 18.604 1.00 88.38 192 LEU A N 1
ATOM 1481 C CA . LEU A 1 192 ? -13.890 14.163 18.368 1.00 88.38 192 LEU A CA 1
ATOM 1482 C C . LEU A 1 192 ? -13.977 14.812 16.990 1.00 88.38 192 LEU A C 1
ATOM 1484 O O . LEU A 1 192 ? -14.398 14.204 16.015 1.00 88.38 192 LEU A O 1
ATOM 1488 N N . LEU A 1 193 ? -13.526 16.061 16.918 1.00 92.56 193 LEU A N 1
ATOM 1489 C CA . LEU A 1 193 ? -13.258 16.747 15.660 1.00 92.56 193 LEU A CA 1
ATOM 1490 C C . LEU A 1 193 ? -11.775 16.574 15.343 1.00 92.56 193 LEU A C 1
ATOM 1492 O O . LEU A 1 193 ? -10.939 17.083 16.090 1.00 92.56 193 LEU A O 1
ATOM 1496 N N . ASN A 1 194 ? -11.455 15.887 14.248 1.00 93.56 194 ASN A N 1
ATOM 1497 C CA . ASN A 1 194 ? -10.072 15.702 13.811 1.00 93.56 194 ASN A CA 1
ATOM 1498 C C . ASN A 1 194 ? -9.828 16.470 12.509 1.00 93.56 194 ASN A C 1
ATOM 1500 O O . ASN A 1 194 ? -10.496 16.250 11.497 1.00 93.56 194 ASN A O 1
ATOM 1504 N N . THR A 1 195 ? -8.874 17.398 12.531 1.00 95.00 195 THR A N 1
ATOM 1505 C CA . THR A 1 195 ? -8.355 18.036 11.315 1.00 95.00 195 THR A CA 1
ATOM 1506 C C . THR A 1 195 ? -7.305 17.148 10.639 1.00 95.00 195 THR A C 1
ATOM 1508 O O . THR A 1 195 ? -6.797 16.204 11.240 1.00 95.00 195 THR A O 1
ATOM 1511 N N . ARG A 1 196 ? -6.909 17.460 9.397 1.00 95.62 196 ARG A N 1
ATOM 1512 C CA . ARG A 1 196 ? -5.802 16.745 8.729 1.00 95.62 196 ARG A CA 1
ATOM 1513 C C . ARG A 1 196 ? -4.522 16.782 9.558 1.00 95.62 196 ARG A C 1
ATOM 1515 O O . ARG A 1 196 ? -3.847 15.770 9.703 1.00 95.62 196 ARG A O 1
ATOM 1522 N N . GLN A 1 197 ? -4.201 17.952 10.102 1.00 95.56 197 GLN A N 1
ATOM 1523 C CA . GLN A 1 197 ? -3.028 18.170 10.937 1.00 95.56 197 GLN A CA 1
ATOM 1524 C C . GLN A 1 197 ? -3.112 17.340 12.220 1.00 95.56 197 GLN A C 1
ATOM 1526 O O . GLN A 1 197 ? -2.117 16.736 12.599 1.00 95.56 197 GLN A O 1
ATOM 1531 N N . ASP A 1 198 ? -4.296 17.245 12.836 1.00 94.56 198 ASP A N 1
ATOM 1532 C CA . ASP A 1 198 ? -4.518 16.406 14.018 1.00 94.56 198 ASP A CA 1
ATOM 1533 C C . ASP A 1 198 ? -4.234 14.929 13.755 1.00 94.56 198 ASP A C 1
ATOM 1535 O O . ASP A 1 198 ? -3.570 14.294 14.573 1.00 94.56 198 ASP A O 1
ATOM 1539 N N . VAL A 1 199 ? -4.733 14.397 12.634 1.00 95.31 199 VAL A N 1
ATOM 1540 C CA . VAL A 1 199 ? -4.525 12.994 12.247 1.00 95.31 199 VAL A CA 1
ATOM 1541 C C . VAL A 1 199 ? -3.052 12.745 11.929 1.00 95.31 199 VAL A C 1
ATOM 1543 O O . VAL A 1 199 ? -2.475 11.783 12.421 1.00 95.31 199 VAL A O 1
ATOM 1546 N N . ILE A 1 200 ? -2.408 13.637 11.170 1.00 96.81 200 ILE A N 1
ATOM 1547 C CA . ILE A 1 200 ? -0.980 13.525 10.831 1.00 96.81 200 ILE A CA 1
ATOM 1548 C C . ILE A 1 200 ? -0.105 13.568 12.085 1.00 96.81 200 ILE A C 1
ATOM 1550 O O . ILE A 1 200 ? 0.783 12.729 12.229 1.00 96.81 200 ILE A O 1
ATOM 1554 N N . SER A 1 201 ? -0.357 14.519 12.988 1.00 95.19 201 SER A N 1
ATOM 1555 C CA . SER A 1 201 ? 0.335 14.586 14.274 1.00 95.19 201 SER A CA 1
ATOM 1556 C C . SER A 1 201 ? 0.127 13.304 15.073 1.00 95.19 201 SER A C 1
ATOM 1558 O O . SER A 1 201 ? 1.100 12.714 15.520 1.00 95.19 201 SER A O 1
ATOM 1560 N N . ALA A 1 202 ? -1.115 12.816 15.167 1.00 94.38 202 ALA A N 1
ATOM 1561 C CA . ALA A 1 202 ? -1.434 11.598 15.907 1.00 94.38 202 ALA A CA 1
ATOM 1562 C C . ALA A 1 202 ? -0.779 10.336 15.319 1.00 94.38 202 ALA A C 1
ATOM 1564 O O . ALA A 1 202 ? -0.451 9.424 16.071 1.00 94.38 202 ALA A O 1
ATOM 1565 N N . ILE A 1 203 ? -0.570 10.279 13.997 1.00 95.50 203 ILE A N 1
ATOM 1566 C CA . ILE A 1 203 ? 0.188 9.199 13.350 1.00 95.50 203 ILE A CA 1
ATOM 1567 C C . ILE A 1 203 ? 1.648 9.207 13.802 1.00 95.50 203 ILE A C 1
ATOM 1569 O O . ILE A 1 203 ? 2.212 8.137 14.006 1.00 95.50 203 ILE A O 1
ATOM 1573 N N . ILE A 1 204 ? 2.259 10.384 13.944 1.00 94.75 204 ILE A N 1
ATOM 1574 C CA . ILE A 1 204 ? 3.667 10.512 14.335 1.00 94.75 204 ILE A CA 1
ATOM 1575 C C . ILE A 1 204 ? 3.848 10.261 15.838 1.00 94.75 204 ILE A C 1
ATOM 1577 O O . ILE A 1 204 ? 4.680 9.425 16.187 1.00 94.75 204 ILE A O 1
ATOM 1581 N N . ASP A 1 205 ? 3.013 10.887 16.674 1.00 93.56 205 ASP A N 1
ATOM 1582 C CA . ASP A 1 205 ? 2.938 10.678 18.136 1.00 93.56 205 ASP A CA 1
ATOM 1583 C C . ASP A 1 205 ? 2.715 9.189 18.489 1.00 93.56 205 ASP A C 1
ATOM 1585 O O . ASP A 1 205 ? 3.111 8.688 19.534 1.00 93.56 205 ASP A O 1
ATOM 1589 N N . TRP A 1 206 ? 2.070 8.409 17.609 1.00 93.62 206 TRP A N 1
ATOM 1590 C CA . TRP A 1 206 ? 1.850 6.985 17.880 1.00 93.62 206 TRP A CA 1
ATOM 1591 C C . TRP A 1 206 ? 3.151 6.176 17.963 1.00 93.62 206 TRP A C 1
ATOM 1593 O O . TRP A 1 206 ? 3.233 5.224 18.748 1.00 93.62 206 TRP A O 1
ATOM 1603 N N . TRP A 1 207 ? 4.138 6.497 17.118 1.00 91.50 207 TRP A N 1
ATOM 1604 C CA . TRP A 1 207 ? 5.353 5.691 16.978 1.00 91.50 207 TRP A CA 1
ATOM 1605 C C . TRP A 1 207 ? 6.621 6.332 17.520 1.00 91.50 207 TRP A C 1
ATOM 1607 O O . TRP A 1 207 ? 7.614 5.611 17.685 1.00 91.50 207 TRP A O 1
ATOM 1617 N N . ASP A 1 208 ? 6.642 7.646 17.736 1.00 91.44 208 ASP A N 1
ATOM 1618 C CA . ASP A 1 208 ? 7.805 8.290 18.328 1.00 91.44 208 ASP A CA 1
ATOM 1619 C C . ASP 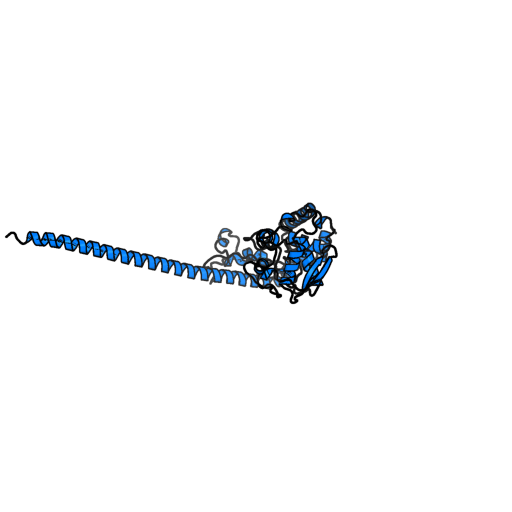A 1 208 ? 7.948 7.927 19.815 1.00 91.44 208 ASP A C 1
ATOM 1621 O O . ASP A 1 208 ? 7.048 7.409 20.461 1.00 91.44 208 ASP A O 1
ATOM 1625 N N . GLU A 1 209 ? 9.175 8.020 20.326 1.00 89.62 209 GLU A N 1
ATOM 1626 C CA . GLU A 1 209 ? 9.520 7.458 21.642 1.00 89.62 209 GLU A CA 1
ATOM 1627 C C . GLU A 1 209 ? 9.284 8.458 22.788 1.00 89.62 209 GLU A C 1
ATOM 1629 O O . GLU A 1 209 ? 9.494 8.119 23.956 1.00 89.62 209 GLU A O 1
ATOM 1634 N N . ASP A 1 210 ? 8.944 9.706 22.462 1.00 89.44 210 ASP A N 1
ATOM 1635 C CA . ASP A 1 210 ? 8.777 10.775 23.441 1.00 89.44 210 ASP A CA 1
ATOM 1636 C C . ASP A 1 210 ? 7.345 10.796 24.008 1.00 89.44 210 ASP A C 1
ATOM 1638 O O . ASP A 1 210 ? 6.601 9.837 23.844 1.00 89.44 210 ASP A O 1
ATOM 1642 N N . THR A 1 211 ? 7.017 11.785 24.840 1.00 90.38 211 THR A N 1
ATOM 1643 C CA . THR A 1 211 ? 5.666 11.937 25.423 1.00 90.38 211 THR A CA 1
ATOM 1644 C C . THR A 1 211 ? 5.102 13.327 25.149 1.00 90.38 211 THR A C 1
ATOM 1646 O O . THR A 1 211 ? 4.318 13.872 25.941 1.00 90.38 211 THR A O 1
ATOM 1649 N N . ASP A 1 212 ? 5.614 13.952 24.094 1.00 92.06 212 ASP A N 1
ATOM 1650 C CA . ASP A 1 212 ? 5.462 15.355 23.769 1.00 92.06 212 ASP A CA 1
ATOM 1651 C C . ASP A 1 212 ? 4.563 15.485 22.538 1.00 92.06 212 ASP A C 1
ATOM 1653 O O . ASP A 1 212 ? 4.886 15.016 21.460 1.00 92.06 212 ASP A O 1
ATOM 1657 N N . GLN A 1 213 ? 3.435 16.180 22.677 1.00 92.00 213 GLN A N 1
ATOM 1658 C CA . GLN A 1 213 ? 2.452 16.277 21.603 1.00 92.00 213 GLN A CA 1
ATOM 1659 C C . GLN A 1 213 ? 3.020 17.041 20.402 1.00 92.00 213 GLN A C 1
ATOM 1661 O O . GLN A 1 213 ? 3.321 18.243 20.517 1.00 92.00 213 GLN A O 1
ATOM 1666 N N . LEU A 1 214 ? 3.071 16.389 19.238 1.00 94.12 214 LEU A N 1
ATOM 1667 C CA . LEU A 1 214 ? 3.479 17.015 17.990 1.00 94.12 214 LEU A CA 1
ATOM 1668 C C . LEU A 1 214 ? 2.393 17.948 17.449 1.00 94.12 214 LEU A C 1
ATOM 1670 O O . LEU A 1 214 ? 1.217 17.611 17.301 1.00 94.12 214 LEU A O 1
ATOM 1674 N N . SER A 1 215 ? 2.817 19.129 17.024 1.00 94.62 215 SER A N 1
ATOM 1675 C CA . SER A 1 215 ? 2.039 20.061 16.222 1.00 94.62 215 SER A CA 1
ATOM 1676 C C . SER A 1 215 ? 2.710 20.238 14.869 1.00 94.62 215 SER A C 1
ATOM 1678 O O . SER A 1 215 ? 3.861 20.664 14.783 1.00 94.62 215 SER A O 1
ATOM 1680 N N . PHE A 1 216 ? 1.972 19.952 13.802 1.00 95.88 216 PHE A N 1
ATOM 1681 C CA . PHE A 1 216 ? 2.420 20.162 12.432 1.00 95.88 216 PHE A CA 1
ATOM 1682 C C . PHE A 1 216 ? 1.792 21.427 11.830 1.00 95.88 216 PHE A C 1
ATOM 1684 O O . PHE A 1 216 ? 0.568 21.541 11.743 1.00 95.88 216 PHE A O 1
ATOM 1691 N N . ASP A 1 217 ? 2.636 22.362 11.380 1.00 95.00 217 ASP A N 1
ATOM 1692 C CA . ASP A 1 217 ? 2.224 23.550 10.627 1.00 95.00 217 ASP A CA 1
ATOM 1693 C C . ASP A 1 217 ? 2.696 23.439 9.162 1.00 95.00 217 ASP A C 1
ATOM 1695 O O . ASP A 1 217 ? 3.880 23.668 8.868 1.00 95.00 217 ASP A O 1
ATOM 1699 N N . PRO A 1 218 ? 1.791 23.119 8.215 1.00 92.81 218 PRO A N 1
ATOM 1700 C CA . PRO A 1 218 ? 2.138 23.004 6.801 1.00 92.81 218 PRO A CA 1
ATOM 1701 C C . PRO A 1 218 ? 2.516 24.346 6.159 1.00 92.81 218 PRO A C 1
ATOM 1703 O O . PRO A 1 218 ? 3.258 24.352 5.179 1.00 92.81 218 PRO A O 1
ATOM 1706 N N . GLY A 1 219 ? 2.024 25.476 6.682 1.00 90.69 219 GLY A N 1
ATOM 1707 C CA . GLY A 1 219 ? 2.308 26.808 6.146 1.00 90.69 219 GLY A CA 1
ATOM 1708 C C . GLY A 1 219 ? 3.703 27.299 6.528 1.00 90.69 219 GLY A C 1
ATOM 1709 O O . GLY A 1 219 ? 4.396 27.899 5.707 1.00 90.69 219 GLY A O 1
ATOM 1710 N N . ALA A 1 220 ? 4.136 26.998 7.754 1.00 91.19 220 ALA A N 1
ATOM 1711 C CA . ALA A 1 220 ? 5.510 27.231 8.194 1.00 91.19 220 ALA A CA 1
ATOM 1712 C C . ALA A 1 220 ? 6.493 26.163 7.683 1.00 91.19 220 ALA A C 1
ATOM 1714 O O . ALA A 1 220 ? 7.704 26.390 7.709 1.00 91.19 220 ALA A O 1
ATOM 1715 N N . GLY A 1 221 ? 5.991 25.004 7.237 1.00 92.38 221 GLY A N 1
ATOM 1716 C CA . GLY A 1 221 ? 6.821 23.853 6.891 1.00 92.38 221 GLY A CA 1
ATOM 1717 C C . GLY A 1 221 ? 7.619 23.373 8.100 1.00 92.38 221 GLY A C 1
ATOM 1718 O O . GLY A 1 221 ? 8.820 23.134 7.991 1.00 92.38 221 GLY A O 1
ATOM 1719 N N . ALA A 1 222 ? 6.969 23.303 9.264 1.00 94.25 222 ALA A N 1
ATOM 1720 C CA . ALA A 1 222 ? 7.621 23.027 10.535 1.00 94.25 222 ALA A CA 1
ATOM 1721 C C . ALA A 1 222 ? 6.792 22.079 11.406 1.00 94.25 222 ALA A C 1
ATOM 1723 O O . ALA A 1 222 ? 5.564 22.034 11.329 1.00 94.25 222 ALA A O 1
ATOM 1724 N N . VAL A 1 223 ? 7.496 21.346 12.263 1.00 94.44 223 VAL A N 1
ATOM 1725 C CA . VAL A 1 223 ? 6.911 20.619 13.388 1.00 94.44 223 VAL A CA 1
ATOM 1726 C C . VAL A 1 223 ? 7.391 21.253 14.688 1.00 94.44 223 VAL A C 1
ATOM 1728 O O . VAL A 1 223 ? 8.505 21.777 14.755 1.00 94.44 223 VAL A O 1
ATOM 1731 N N . SER A 1 224 ? 6.544 21.244 15.707 1.00 93.75 224 SER A N 1
ATOM 1732 C CA . SER A 1 224 ? 6.853 21.758 17.038 1.00 93.75 224 SER A CA 1
ATOM 1733 C C . SER A 1 224 ? 6.159 20.925 18.109 1.00 93.75 224 SER A C 1
ATOM 1735 O O . SER A 1 224 ? 5.234 20.175 17.818 1.00 93.75 224 SER A O 1
ATOM 1737 N N . THR A 1 225 ? 6.592 21.074 19.356 1.00 91.69 225 THR A N 1
ATOM 1738 C CA . THR A 1 225 ? 5.931 20.472 20.517 1.00 91.69 225 THR A CA 1
ATOM 1739 C C . THR A 1 225 ? 5.039 21.506 21.189 1.00 91.69 225 THR A C 1
ATOM 1741 O O . THR A 1 225 ? 5.491 22.617 21.484 1.00 91.69 225 THR A O 1
ATOM 1744 N N . VAL A 1 226 ? 3.782 21.152 21.460 1.00 88.44 226 VAL A N 1
ATOM 1745 C CA . VAL A 1 226 ? 2.795 22.064 22.079 1.00 88.44 226 VAL A CA 1
ATOM 1746 C C . VAL A 1 226 ? 2.417 21.698 23.515 1.00 88.44 226 VAL A C 1
ATOM 1748 O O . VAL A 1 226 ? 1.730 22.470 24.186 1.00 88.44 226 VAL A O 1
ATOM 1751 N N . GLY A 1 227 ? 2.893 20.562 24.023 1.00 86.56 227 GLY A N 1
ATOM 1752 C CA . GLY A 1 227 ? 2.633 20.104 25.383 1.00 86.56 227 GLY A CA 1
ATOM 1753 C C . GLY A 1 227 ? 3.004 18.639 25.563 1.00 86.56 227 GLY A C 1
ATOM 1754 O O . GLY A 1 227 ? 3.705 18.080 24.732 1.00 86.56 227 GLY A O 1
ATOM 1755 N N . SER A 1 228 ? 2.507 18.026 26.636 1.00 85.00 228 SER A N 1
ATOM 1756 C CA . SER A 1 228 ? 2.568 16.571 26.796 1.00 85.00 228 SER A CA 1
ATOM 1757 C C . SER A 1 228 ? 1.403 15.929 26.052 1.00 85.00 228 SER A C 1
ATOM 1759 O O . SER A 1 228 ? 0.300 16.485 26.045 1.00 85.00 228 SER A O 1
ATOM 1761 N N . GLU A 1 229 ? 1.649 14.772 25.449 1.00 82.69 229 GLU A N 1
ATOM 1762 C CA . GLU A 1 229 ? 0.646 13.979 24.751 1.00 82.69 229 GLU A CA 1
ATOM 1763 C C . GLU A 1 229 ? -0.594 13.776 25.616 1.00 82.69 229 GLU A C 1
ATOM 1765 O O . GLU A 1 229 ? -0.583 13.188 26.704 1.00 82.69 229 GLU A O 1
ATOM 1770 N N . LEU A 1 230 ? -1.708 14.304 25.121 1.00 66.75 230 LEU A N 1
ATOM 1771 C CA . LEU A 1 230 ? -3.001 14.070 25.723 1.00 66.75 230 LEU A CA 1
ATOM 1772 C C . LEU A 1 230 ? -3.480 12.706 25.247 1.00 66.75 230 LEU A C 1
ATOM 1774 O O . LEU A 1 230 ? -3.901 12.558 24.103 1.00 66.75 230 LEU A O 1
ATOM 1778 N N . ASP A 1 231 ? -3.457 11.729 26.152 1.00 72.31 231 ASP A N 1
ATOM 1779 C CA . ASP A 1 231 ? -3.979 10.385 25.906 1.00 72.31 231 ASP A CA 1
ATOM 1780 C C . ASP A 1 231 ? -5.521 10.416 25.835 1.00 72.31 231 ASP A C 1
ATOM 1782 O O . ASP A 1 231 ? -6.246 10.001 26.745 1.00 72.31 231 ASP A O 1
ATOM 1786 N N . VAL A 1 232 ? -6.034 11.015 24.755 1.00 84.12 232 VAL A N 1
ATOM 1787 C CA . VAL A 1 232 ? -7.457 11.090 24.416 1.00 84.12 232 VAL A CA 1
ATOM 1788 C C . VAL A 1 232 ? -8.061 9.690 24.311 1.00 84.12 232 VAL A C 1
ATOM 1790 O O . VAL A 1 232 ? -9.232 9.503 24.642 1.00 84.12 232 VAL A O 1
ATOM 1793 N N . TYR A 1 233 ? -7.233 8.700 23.974 1.00 89.12 233 TYR A N 1
ATOM 1794 C CA . TYR A 1 233 ? -7.586 7.293 23.844 1.00 89.12 233 TYR A CA 1
ATOM 1795 C C . TYR A 1 233 ? -8.088 6.691 25.162 1.00 89.12 233 TYR A C 1
ATOM 1797 O O . TYR A 1 233 ? -9.004 5.868 25.158 1.00 89.12 233 TYR A O 1
ATOM 1805 N N . ARG A 1 234 ? -7.631 7.190 26.320 1.00 90.00 234 ARG A N 1
ATOM 1806 C CA . ARG A 1 234 ? -8.178 6.779 27.631 1.00 90.00 234 ARG A CA 1
ATOM 1807 C C . ARG A 1 234 ? -9.632 7.175 27.862 1.00 90.00 234 ARG A C 1
ATOM 1809 O O . ARG A 1 234 ? -10.261 6.665 28.788 1.00 90.00 234 ARG A O 1
ATOM 1816 N N . ARG A 1 235 ? -10.149 8.132 27.090 1.00 87.94 235 ARG A N 1
ATOM 1817 C CA . ARG A 1 235 ? -11.533 8.619 27.199 1.00 87.94 235 ARG A CA 1
ATOM 1818 C C . ARG A 1 235 ? -12.484 7.894 26.256 1.00 87.94 235 ARG A C 1
ATOM 1820 O O . ARG A 1 235 ? -13.686 8.146 26.320 1.00 87.94 235 ARG A O 1
ATOM 1827 N N . PHE A 1 236 ? -11.968 7.028 25.389 1.00 88.44 236 PHE A N 1
ATOM 1828 C CA . PHE A 1 236 ? -12.796 6.228 24.503 1.00 88.44 236 PHE A CA 1
ATOM 1829 C C . PHE A 1 236 ? -13.641 5.231 25.286 1.00 88.44 236 PHE A C 1
ATOM 1831 O O . PHE A 1 236 ? -13.381 4.929 26.451 1.00 88.44 236 PHE A O 1
ATOM 1838 N N . LYS A 1 237 ? -14.686 4.727 24.623 1.00 87.56 237 LYS A N 1
ATOM 1839 C CA . LYS A 1 237 ? -15.568 3.705 25.192 1.00 87.56 237 LYS A CA 1
ATOM 1840 C C . LYS A 1 237 ? -14.774 2.478 25.651 1.00 87.56 237 LYS A C 1
ATOM 1842 O O . LYS A 1 237 ? -15.059 1.961 26.727 1.00 87.56 237 LYS A O 1
ATOM 1847 N N . ASP A 1 238 ? -13.791 2.076 24.848 1.00 89.31 238 ASP A N 1
ATOM 1848 C CA . ASP A 1 238 ? -12.825 1.024 25.145 1.00 89.31 238 ASP A CA 1
ATOM 1849 C C . ASP A 1 238 ? -11.433 1.674 25.265 1.00 89.31 238 ASP A C 1
ATOM 1851 O O . ASP A 1 238 ? -10.788 1.929 24.248 1.00 89.31 238 ASP A O 1
ATOM 1855 N N . PRO A 1 239 ? -10.993 2.029 26.488 1.00 91.50 239 PRO A N 1
ATOM 1856 C CA . PRO A 1 239 ? -9.753 2.767 26.700 1.00 91.50 239 PRO A CA 1
ATOM 1857 C C . PRO A 1 239 ? -8.502 1.964 26.337 1.00 91.50 239 PRO A C 1
ATOM 1859 O O . PRO A 1 239 ? -8.353 0.809 26.739 1.00 91.50 239 PRO A O 1
ATOM 1862 N N . TYR A 1 240 ? -7.550 2.627 25.692 1.00 92.62 240 TYR A N 1
ATOM 1863 C CA . TYR A 1 240 ? -6.174 2.165 25.506 1.00 92.62 240 TYR A CA 1
ATOM 1864 C C . TYR A 1 240 ? -5.218 3.352 25.635 1.00 92.62 240 TYR A C 1
ATOM 1866 O O . TYR A 1 240 ? -5.653 4.476 25.887 1.00 92.62 240 TYR A O 1
ATOM 1874 N N . SER A 1 241 ? -3.921 3.084 25.530 1.00 90.88 241 SER A N 1
ATOM 1875 C CA . SER A 1 241 ? -2.876 4.101 25.531 1.00 90.88 241 SER A CA 1
ATOM 1876 C C . SER A 1 241 ? -2.158 4.125 24.194 1.00 90.88 241 SER A C 1
ATOM 1878 O O . SER A 1 241 ? -2.081 3.103 23.508 1.00 90.88 241 SER A O 1
ATOM 1880 N N . ILE A 1 242 ? -1.578 5.278 23.886 1.00 90.81 242 ILE A N 1
ATOM 1881 C CA . ILE A 1 242 ? -0.564 5.419 22.842 1.00 90.81 242 ILE A CA 1
ATOM 1882 C C . ILE A 1 242 ? 0.578 4.418 23.035 1.00 90.81 242 ILE A C 1
ATOM 1884 O O . ILE A 1 242 ? 0.872 3.990 24.160 1.00 90.81 242 ILE A O 1
ATOM 1888 N N . LYS A 1 243 ? 1.173 4.002 21.919 1.00 92.25 243 LYS A N 1
ATOM 1889 C CA . LYS A 1 243 ? 2.179 2.942 21.896 1.00 92.25 243 LYS A CA 1
ATOM 1890 C C . LYS A 1 243 ? 3.593 3.468 22.140 1.00 92.25 243 LYS A C 1
ATOM 1892 O O . LYS A 1 243 ? 4.371 2.789 22.809 1.00 92.25 243 LYS A O 1
ATOM 1897 N N . ASN A 1 244 ? 3.904 4.637 21.588 1.00 92.12 244 ASN A N 1
ATOM 1898 C CA . ASN A 1 244 ? 5.204 5.312 21.608 1.00 92.12 244 ASN A CA 1
ATOM 1899 C C . ASN A 1 244 ? 6.336 4.381 21.148 1.00 92.12 244 ASN A C 1
ATOM 1901 O O . ASN A 1 244 ? 7.409 4.276 21.750 1.00 92.12 244 ASN A O 1
ATOM 1905 N N . ALA A 1 245 ? 6.031 3.599 20.109 1.00 92.31 245 ALA A N 1
ATOM 1906 C CA . ALA A 1 245 ? 6.952 2.667 19.479 1.00 92.31 245 ALA A CA 1
ATOM 1907 C C . ALA A 1 245 ? 6.532 2.386 18.029 1.00 92.31 245 ALA A C 1
ATOM 1909 O O . ALA A 1 245 ? 5.341 2.462 17.713 1.00 92.31 245 ALA A O 1
ATOM 1910 N N . PRO A 1 246 ? 7.476 1.983 17.156 1.00 92.69 246 PRO A N 1
ATOM 1911 C CA . PRO A 1 246 ? 7.181 1.643 15.771 1.00 92.69 246 PRO A CA 1
ATOM 1912 C C . PRO A 1 246 ? 5.975 0.711 15.590 1.00 92.69 246 PRO A C 1
ATOM 1914 O O . PRO A 1 246 ? 5.742 -0.207 16.383 1.00 92.69 246 PRO A O 1
ATOM 1917 N N . PHE A 1 247 ? 5.232 0.919 14.504 1.00 94.19 247 PHE A N 1
ATOM 1918 C CA . PHE A 1 247 ? 4.146 0.026 14.102 1.00 94.19 247 PHE A CA 1
ATOM 1919 C C . PHE A 1 247 ? 4.671 -1.398 13.857 1.00 94.19 247 PHE A C 1
ATOM 1921 O O . PHE A 1 247 ? 5.666 -1.577 13.149 1.00 94.19 247 PHE A O 1
ATOM 1928 N N . ASP A 1 248 ? 3.980 -2.398 14.406 1.00 93.56 248 ASP A N 1
ATOM 1929 C CA . ASP A 1 248 ? 4.178 -3.826 14.128 1.00 93.56 248 ASP A CA 1
ATOM 1930 C C . ASP A 1 248 ? 3.268 -4.293 12.981 1.00 93.56 248 ASP A C 1
ATOM 1932 O O . ASP A 1 248 ? 3.608 -5.226 12.250 1.00 93.56 248 ASP A O 1
ATOM 1936 N N . SER A 1 249 ? 2.118 -3.632 12.810 1.00 94.38 249 SER A N 1
ATOM 1937 C CA . SER A 1 249 ? 1.156 -3.866 11.730 1.00 94.38 249 SER A CA 1
ATOM 1938 C C . SER A 1 249 ? 0.568 -2.556 11.208 1.00 94.38 249 SER A C 1
ATOM 1940 O O . SER A 1 249 ? 0.403 -1.598 11.959 1.00 94.38 249 SER A O 1
ATOM 1942 N N . LEU A 1 250 ? 0.190 -2.534 9.926 1.00 93.69 250 LEU A N 1
ATOM 1943 C CA . LEU A 1 250 ? -0.545 -1.413 9.332 1.00 93.69 250 LEU A CA 1
ATOM 1944 C C . LEU A 1 250 ? -1.923 -1.217 9.995 1.00 93.69 250 LEU A C 1
ATOM 1946 O O . LEU A 1 250 ? -2.400 -0.092 10.096 1.00 93.69 250 LEU A O 1
ATOM 1950 N N . GLU A 1 251 ? -2.523 -2.294 10.514 1.00 94.81 251 GLU A N 1
ATOM 1951 C CA . GLU A 1 251 ? -3.823 -2.268 11.208 1.00 94.81 251 GLU A CA 1
ATOM 1952 C C . GLU A 1 251 ? -3.827 -1.413 12.477 1.00 94.81 251 GLU A C 1
ATOM 1954 O O . GLU A 1 251 ? -4.877 -0.943 12.909 1.00 94.81 251 GLU A O 1
ATOM 1959 N N . GLU A 1 252 ? -2.663 -1.166 13.080 1.00 95.38 252 GLU A N 1
ATOM 1960 C CA . GLU A 1 252 ? -2.564 -0.296 14.253 1.00 95.38 252 GLU A CA 1
ATOM 1961 C C . GLU A 1 252 ? -2.981 1.147 13.958 1.00 95.38 252 GLU A C 1
ATOM 1963 O O . GLU A 1 252 ? -3.413 1.841 14.874 1.00 95.38 252 GLU A O 1
ATOM 1968 N N . LEU A 1 253 ? -2.938 1.592 12.695 1.00 95.44 253 LEU A N 1
ATOM 1969 C CA . LEU A 1 253 ? -3.462 2.906 12.321 1.00 95.44 253 LEU A CA 1
ATOM 1970 C C . LEU A 1 253 ? -4.940 3.071 12.687 1.00 95.44 253 LEU A C 1
ATOM 1972 O O . LEU A 1 253 ? -5.354 4.184 12.981 1.00 95.44 253 LEU A O 1
ATOM 1976 N N . ARG A 1 254 ? -5.730 1.989 12.728 1.00 93.88 254 ARG A N 1
ATOM 1977 C CA . ARG A 1 254 ? -7.147 2.038 13.135 1.00 93.88 254 ARG A CA 1
ATOM 1978 C C . ARG A 1 254 ? -7.341 2.438 14.599 1.00 93.88 254 ARG A C 1
ATOM 1980 O O . ARG A 1 254 ? -8.448 2.773 15.005 1.00 93.88 254 ARG A O 1
ATOM 1987 N N . LEU A 1 255 ? -6.282 2.381 15.409 1.00 93.12 255 LEU A N 1
ATOM 1988 C CA . LEU A 1 255 ? -6.287 2.860 16.791 1.00 93.12 255 LEU A CA 1
ATOM 1989 C C . LEU A 1 255 ? -6.016 4.367 16.880 1.00 93.12 255 LEU A C 1
ATOM 1991 O O . LEU A 1 255 ? -6.109 4.948 17.960 1.00 93.12 255 LEU A O 1
ATOM 1995 N N . ILE A 1 256 ? -5.674 5.022 15.777 1.00 93.69 256 ILE A N 1
ATOM 1996 C CA . ILE A 1 256 ? -5.313 6.434 15.767 1.00 93.69 256 ILE A CA 1
ATOM 1997 C C . ILE A 1 256 ? -6.569 7.272 15.562 1.00 93.69 256 ILE A C 1
ATOM 1999 O O . ILE A 1 256 ? -7.439 6.956 14.751 1.00 93.69 256 ILE A O 1
ATOM 2003 N N . ARG A 1 257 ? -6.679 8.365 16.322 1.00 91.81 257 ARG A N 1
ATOM 2004 C CA . ARG A 1 257 ? -7.830 9.270 16.228 1.00 91.81 257 ARG A CA 1
ATOM 2005 C C . ARG A 1 257 ? -7.967 9.820 14.802 1.00 91.81 257 ARG A C 1
ATOM 2007 O O . ARG A 1 257 ? -6.975 10.217 14.193 1.00 91.81 257 ARG A O 1
ATOM 2014 N N . GLY A 1 258 ? -9.197 9.865 14.295 1.00 91.62 258 GLY A N 1
ATOM 2015 C CA . GLY A 1 258 ? -9.502 10.331 12.939 1.00 91.62 258 GLY A CA 1
ATOM 2016 C C . GLY A 1 258 ? -9.109 9.375 11.806 1.00 91.62 258 GLY A C 1
ATOM 2017 O O . GLY A 1 258 ? -9.226 9.764 10.649 1.00 91.62 258 GLY A O 1
ATOM 2018 N N . VAL A 1 259 ? -8.675 8.147 12.113 1.00 94.19 259 VAL A N 1
ATOM 2019 C CA . VAL A 1 259 ? -8.560 7.053 11.136 1.00 94.19 259 VAL A CA 1
ATOM 2020 C C . VAL A 1 259 ? -9.816 6.187 11.237 1.00 94.19 259 VAL A C 1
ATOM 2022 O O . VAL A 1 259 ? -9.844 5.175 11.937 1.00 94.19 259 VAL A O 1
ATOM 2025 N N . ASP A 1 260 ? -10.886 6.626 10.581 1.00 92.94 260 ASP A N 1
ATOM 2026 C CA . ASP A 1 260 ? -12.129 5.864 10.449 1.00 92.94 260 ASP A CA 1
ATOM 2027 C C . ASP A 1 260 ? -12.138 4.992 9.180 1.00 92.94 260 ASP A C 1
ATOM 2029 O O . ASP A 1 260 ? -11.146 4.902 8.451 1.00 92.94 260 ASP A O 1
ATOM 2033 N N . ASP A 1 261 ? -13.248 4.289 8.938 1.00 93.62 261 ASP A N 1
ATOM 2034 C CA . ASP A 1 261 ? -13.373 3.389 7.787 1.00 93.62 261 ASP A CA 1
ATOM 2035 C C . ASP A 1 261 ? -13.323 4.145 6.448 1.00 93.62 261 ASP A C 1
ATOM 2037 O O . ASP A 1 261 ? -12.760 3.624 5.484 1.00 93.62 261 ASP A O 1
ATOM 2041 N N . ASP A 1 262 ? -13.833 5.381 6.397 1.00 93.81 262 ASP A N 1
ATOM 2042 C CA . ASP A 1 262 ? -13.790 6.218 5.194 1.00 93.81 262 ASP A CA 1
ATOM 2043 C C . ASP A 1 262 ? -12.360 6.709 4.920 1.00 93.81 262 ASP A C 1
ATOM 2045 O O . ASP A 1 262 ? -11.878 6.632 3.786 1.00 93.81 262 ASP A O 1
ATOM 2049 N N . PHE A 1 263 ? -11.626 7.135 5.954 1.00 95.06 263 PHE A N 1
ATOM 2050 C CA . PHE A 1 263 ? -10.202 7.448 5.852 1.00 95.06 263 PHE A CA 1
ATOM 2051 C C . PHE A 1 263 ? -9.394 6.219 5.411 1.00 95.06 263 PHE A C 1
ATOM 2053 O O . PHE A 1 263 ? -8.548 6.324 4.516 1.00 95.06 263 PHE A O 1
ATOM 2060 N N . TRP A 1 264 ? -9.657 5.047 6.003 1.00 94.94 264 TRP A N 1
ATOM 2061 C CA . TRP A 1 264 ? -8.968 3.797 5.669 1.00 94.94 264 TRP A CA 1
ATOM 2062 C C . TRP A 1 264 ? -9.162 3.425 4.198 1.00 94.94 264 TRP A C 1
ATOM 2064 O O . TRP A 1 264 ? -8.178 3.227 3.481 1.00 94.94 264 TRP A O 1
ATOM 2074 N N . ALA A 1 265 ? -10.417 3.398 3.743 1.00 94.62 265 ALA A N 1
ATOM 2075 C CA . ALA A 1 265 ? -10.782 3.080 2.366 1.00 94.62 265 ALA A CA 1
ATOM 2076 C C . ALA A 1 265 ? -10.351 4.161 1.359 1.00 94.62 265 ALA A C 1
ATOM 2078 O O . ALA A 1 265 ? -10.327 3.903 0.162 1.00 94.62 265 ALA A O 1
ATOM 2079 N N . THR A 1 266 ? -9.999 5.369 1.808 1.00 94.50 266 THR A N 1
ATOM 2080 C CA . THR A 1 266 ? -9.522 6.433 0.911 1.00 94.50 266 THR A CA 1
ATOM 2081 C C . THR A 1 266 ? -7.999 6.445 0.779 1.00 94.50 266 THR A C 1
ATOM 2083 O O . THR A 1 266 ? -7.482 6.602 -0.326 1.00 94.50 266 THR A O 1
ATOM 2086 N N . PHE A 1 267 ? -7.259 6.300 1.884 1.00 95.06 267 PHE A N 1
ATOM 2087 C CA . PHE A 1 267 ? -5.815 6.586 1.907 1.00 95.06 267 PHE A CA 1
ATOM 2088 C C . PHE A 1 267 ? -4.922 5.388 2.220 1.00 95.06 267 PHE A C 1
ATOM 2090 O O . PHE A 1 267 ? -3.741 5.406 1.862 1.00 95.06 267 PHE A O 1
ATOM 2097 N N . ILE A 1 268 ? -5.446 4.373 2.908 1.00 94.00 268 ILE A N 1
ATOM 2098 C CA . ILE A 1 268 ? -4.638 3.256 3.409 1.00 94.00 268 ILE A CA 1
ATOM 2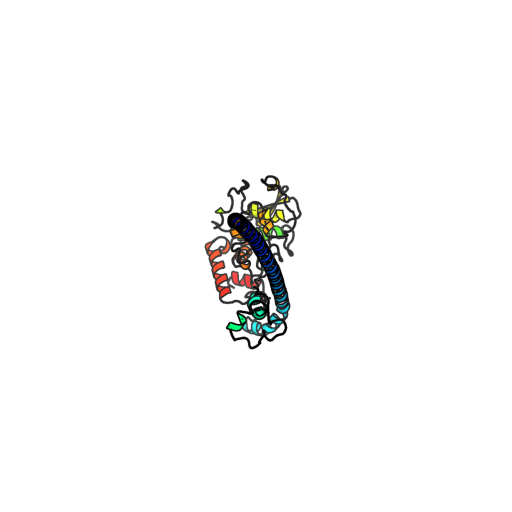099 C C . ILE A 1 268 ? -4.784 2.044 2.500 1.00 94.00 268 ILE A C 1
ATOM 2101 O O . ILE A 1 268 ? -3.783 1.527 1.999 1.00 94.00 268 ILE A O 1
ATOM 2105 N N . GLU A 1 269 ? -6.024 1.634 2.246 1.00 92.19 269 GLU A N 1
ATOM 2106 C CA . GLU A 1 269 ? -6.350 0.455 1.448 1.00 92.19 269 GLU A CA 1
ATOM 2107 C C . GLU A 1 269 ? -7.577 0.717 0.560 1.00 92.19 269 GLU A C 1
ATOM 2109 O O . GLU A 1 269 ? -8.690 0.300 0.887 1.00 92.19 269 GLU A O 1
ATOM 2114 N N . PRO A 1 270 ? -7.389 1.428 -0.569 1.00 90.75 270 PRO A N 1
ATOM 2115 C CA . PRO A 1 270 ? -8.489 1.756 -1.475 1.00 90.75 270 PRO A CA 1
ATOM 2116 C C . PRO A 1 270 ? -9.101 0.539 -2.169 1.00 90.75 270 PRO A C 1
ATOM 2118 O O . PRO A 1 270 ? -10.305 0.497 -2.414 1.00 90.75 270 PRO A O 1
ATOM 2121 N N . GLU A 1 271 ? -8.278 -0.469 -2.468 1.00 92.31 271 GLU A N 1
ATOM 2122 C CA . GLU A 1 271 ? -8.716 -1.732 -3.058 1.00 92.31 271 GLU A CA 1
ATOM 2123 C C . GLU A 1 271 ? -8.241 -2.904 -2.177 1.00 92.31 271 GLU A C 1
ATOM 2125 O O . GLU A 1 271 ? -7.096 -3.341 -2.316 1.00 92.31 271 GLU A O 1
ATOM 2130 N N . PRO A 1 272 ? -9.100 -3.450 -1.294 1.00 88.00 272 PRO A N 1
ATOM 2131 C CA . PRO A 1 272 ? -8.730 -4.543 -0.383 1.00 88.00 272 PRO A CA 1
ATOM 2132 C C . PRO A 1 272 ? -8.231 -5.811 -1.090 1.00 88.00 272 PRO A C 1
ATOM 2134 O O . PRO A 1 272 ? -7.377 -6.529 -0.576 1.00 88.00 272 PRO A O 1
ATOM 2137 N N . ASP A 1 273 ? -8.734 -6.075 -2.298 1.00 89.38 273 ASP A N 1
ATOM 2138 C CA . ASP A 1 273 ? -8.339 -7.240 -3.096 1.00 89.38 273 ASP A CA 1
ATOM 2139 C C . ASP A 1 273 ? -7.051 -7.002 -3.911 1.00 89.38 273 ASP A C 1
ATOM 2141 O O . ASP A 1 273 ? -6.539 -7.924 -4.551 1.00 89.38 273 ASP A O 1
ATOM 2145 N N . ASN A 1 274 ? -6.512 -5.777 -3.904 1.00 89.69 274 ASN A N 1
ATOM 2146 C CA . ASN A 1 274 ? -5.340 -5.390 -4.681 1.00 89.69 274 ASN A CA 1
ATOM 2147 C C . ASN A 1 274 ? -4.307 -4.648 -3.811 1.00 89.69 274 ASN A C 1
ATOM 2149 O O . ASN A 1 274 ? -4.327 -3.415 -3.718 1.00 89.69 274 ASN A O 1
ATOM 2153 N N . PRO A 1 275 ? -3.329 -5.364 -3.226 1.00 86.88 275 PRO A N 1
ATOM 2154 C CA . PRO A 1 275 ? -2.356 -4.764 -2.316 1.00 86.88 275 PRO A CA 1
ATOM 2155 C C . PRO A 1 275 ? -1.380 -3.782 -2.991 1.00 86.88 275 PRO A C 1
ATOM 2157 O O . PRO A 1 275 ? -0.694 -3.052 -2.272 1.00 86.88 275 PRO A O 1
ATOM 2160 N N . GLU A 1 276 ? -1.308 -3.746 -4.332 1.00 86.50 276 GLU A N 1
ATOM 2161 C CA . GLU A 1 276 ? -0.489 -2.788 -5.095 1.00 86.50 276 GLU A CA 1
ATOM 2162 C C . GLU A 1 276 ? -1.096 -1.375 -5.129 1.00 86.50 276 GLU A C 1
ATOM 2164 O O . GLU A 1 276 ? -0.390 -0.418 -5.448 1.00 86.50 276 GLU A O 1
ATOM 2169 N N . SER A 1 277 ? -2.388 -1.240 -4.798 1.00 87.38 277 SER A N 1
ATOM 2170 C CA . SER A 1 277 ? -3.109 0.042 -4.750 1.00 87.38 277 SER A CA 1
ATOM 2171 C C . SER A 1 277 ? -2.777 0.877 -3.508 1.00 87.38 277 SER A C 1
ATOM 2173 O O . SER A 1 277 ? -3.078 2.071 -3.456 1.00 87.38 277 SER A O 1
ATOM 2175 N N . ARG A 1 278 ? -2.146 0.267 -2.498 1.00 91.31 278 ARG A N 1
ATOM 2176 C CA . ARG A 1 278 ? -1.812 0.936 -1.239 1.00 91.31 278 ARG A CA 1
ATOM 2177 C C . ARG A 1 278 ? -0.816 2.071 -1.469 1.00 91.31 278 ARG A C 1
ATOM 2179 O O . ARG A 1 278 ? 0.189 1.918 -2.162 1.00 91.31 278 ARG A O 1
ATOM 2186 N N . ALA A 1 279 ? -1.073 3.209 -0.828 1.00 93.38 279 ALA A N 1
ATOM 2187 C CA . ALA A 1 279 ? -0.198 4.379 -0.888 1.00 93.38 279 ALA A CA 1
ATOM 2188 C C . ALA A 1 279 ? 0.851 4.407 0.239 1.00 93.38 279 ALA A C 1
ATOM 2190 O O . ALA A 1 279 ? 1.854 5.123 0.148 1.00 93.38 279 ALA A O 1
ATOM 2191 N N . VAL A 1 280 ? 0.632 3.631 1.301 1.00 94.56 280 VAL A N 1
ATOM 2192 C CA . VAL A 1 280 ? 1.412 3.683 2.541 1.00 94.56 280 VAL A CA 1
ATOM 2193 C C . VAL A 1 280 ? 1.937 2.314 2.958 1.00 94.56 280 VAL A C 1
ATOM 2195 O O . VAL A 1 280 ? 1.368 1.275 2.635 1.00 94.56 280 VAL A O 1
ATOM 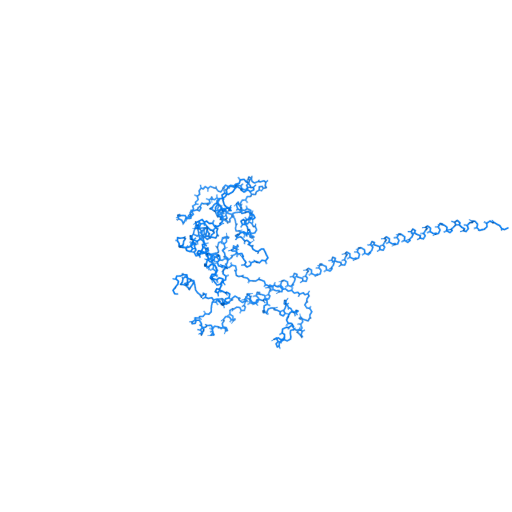2198 N N . THR A 1 281 ? 3.021 2.325 3.724 1.00 93.56 281 THR A N 1
ATOM 2199 C CA . THR A 1 281 ? 3.618 1.139 4.338 1.00 93.56 281 THR A CA 1
ATOM 2200 C C . THR A 1 281 ? 4.210 1.480 5.702 1.00 93.56 281 THR A C 1
ATOM 2202 O O . THR A 1 281 ? 4.507 2.637 5.986 1.00 93.56 281 THR A O 1
ATOM 2205 N N . ILE A 1 282 ? 4.423 0.469 6.540 1.00 93.44 282 ILE A N 1
ATOM 2206 C CA . ILE A 1 282 ? 5.204 0.581 7.780 1.00 93.44 282 ILE A CA 1
ATOM 2207 C C . ILE A 1 282 ? 6.660 0.120 7.603 1.00 93.44 282 ILE A C 1
ATOM 2209 O O . ILE A 1 282 ? 7.442 0.131 8.557 1.00 93.44 282 ILE A O 1
ATOM 2213 N N . TYR A 1 283 ? 7.018 -0.316 6.393 1.00 90.25 283 TYR A N 1
ATOM 2214 C CA . TYR A 1 283 ? 8.330 -0.841 6.043 1.00 90.25 283 TYR A CA 1
ATOM 2215 C C . TYR A 1 283 ? 9.098 0.117 5.125 1.00 90.25 283 TYR A C 1
ATOM 2217 O O . TYR A 1 283 ? 8.557 1.014 4.488 1.00 90.25 283 TYR A O 1
ATOM 2225 N N . GLY A 1 284 ? 10.409 -0.091 5.018 1.00 83.38 284 GLY A N 1
ATOM 2226 C CA . GLY A 1 284 ? 11.240 0.614 4.045 1.00 83.38 284 GLY A CA 1
ATOM 2227 C C . GLY A 1 284 ? 11.978 1.835 4.588 1.00 83.38 284 GLY A C 1
ATOM 2228 O O . GLY A 1 284 ? 12.008 2.141 5.777 1.00 83.38 284 GLY A O 1
ATOM 2229 N N . SER A 1 285 ? 12.669 2.515 3.683 1.00 80.69 285 SER A N 1
ATOM 2230 C CA . SER A 1 285 ? 13.719 3.481 4.027 1.00 80.69 285 SER A CA 1
ATOM 2231 C C . SER A 1 285 ? 13.221 4.887 4.377 1.00 80.69 285 SER A C 1
ATOM 2233 O O . SER A 1 285 ? 13.996 5.686 4.900 1.00 80.69 285 SER A O 1
ATOM 2235 N N . GLY A 1 286 ? 11.958 5.201 4.071 1.00 81.38 286 GLY A N 1
ATOM 2236 C CA . GLY A 1 286 ? 11.447 6.578 4.025 1.00 81.38 286 GLY A CA 1
ATOM 2237 C C . GLY A 1 286 ? 11.736 7.297 2.698 1.00 81.38 286 GLY A C 1
ATOM 2238 O O . GLY A 1 286 ? 11.338 8.447 2.520 1.00 81.38 286 GLY A O 1
ATOM 2239 N N . MET A 1 287 ? 12.417 6.634 1.756 1.00 85.12 287 MET A N 1
ATOM 2240 C CA . MET A 1 287 ? 12.556 7.082 0.370 1.00 85.12 287 MET A CA 1
ATOM 2241 C C . MET A 1 287 ? 11.550 6.359 -0.527 1.00 85.12 287 MET A C 1
ATOM 2243 O O . MET A 1 287 ? 11.275 5.179 -0.323 1.00 85.12 287 MET A O 1
ATOM 2247 N N . VAL A 1 288 ? 11.077 7.061 -1.557 1.00 89.81 288 VAL A N 1
ATOM 2248 C CA . VAL A 1 288 ? 10.117 6.548 -2.542 1.00 89.81 288 VAL A CA 1
ATOM 2249 C C . VAL A 1 288 ? 10.837 6.219 -3.855 1.00 89.81 288 VAL A C 1
ATOM 2251 O O . VAL A 1 288 ? 11.563 7.056 -4.394 1.00 89.81 288 VAL A O 1
ATOM 2254 N N . ASN A 1 289 ? 10.637 5.013 -4.385 1.00 89.88 289 ASN A N 1
ATOM 2255 C CA . ASN A 1 289 ? 11.161 4.553 -5.668 1.00 89.88 289 ASN A CA 1
ATOM 2256 C C . ASN A 1 289 ? 10.271 5.062 -6.821 1.00 89.88 289 ASN A C 1
ATOM 2258 O O . ASN A 1 289 ? 9.176 4.528 -7.020 1.00 89.88 289 ASN A O 1
ATOM 2262 N N . PRO A 1 290 ? 10.739 6.011 -7.655 1.00 89.56 290 PRO A N 1
ATOM 2263 C CA . PRO A 1 290 ? 9.925 6.609 -8.715 1.00 89.56 290 PRO A CA 1
ATOM 2264 C C . PRO A 1 290 ? 9.560 5.651 -9.853 1.00 89.56 290 PRO A C 1
ATOM 2266 O O . PRO A 1 290 ? 8.652 5.941 -10.631 1.00 89.56 290 PRO A O 1
ATOM 2269 N N . ASN A 1 291 ? 10.236 4.507 -9.972 1.00 88.81 291 ASN A N 1
ATOM 2270 C CA . ASN A 1 291 ? 9.912 3.523 -11.005 1.00 88.81 291 ASN A CA 1
ATOM 2271 C C . ASN A 1 291 ? 8.722 2.634 -10.645 1.00 88.81 291 ASN A C 1
ATOM 2273 O O . ASN A 1 291 ? 8.090 2.099 -11.548 1.00 88.81 291 ASN A O 1
ATOM 2277 N N . GLU A 1 292 ? 8.424 2.471 -9.356 1.00 89.25 292 GLU A N 1
ATOM 2278 C CA . GLU A 1 292 ? 7.397 1.530 -8.888 1.00 89.25 292 GLU A CA 1
ATOM 2279 C C . GLU A 1 292 ? 6.283 2.191 -8.087 1.00 89.25 292 GLU A C 1
ATOM 2281 O O . GLU A 1 292 ? 5.197 1.628 -8.013 1.00 89.25 292 GLU A O 1
ATOM 2286 N N . ALA A 1 293 ? 6.534 3.365 -7.503 1.00 91.75 293 ALA A N 1
ATOM 2287 C CA . ALA A 1 293 ? 5.562 4.073 -6.682 1.00 91.75 293 ALA A CA 1
ATOM 2288 C C . ALA A 1 293 ? 4.286 4.412 -7.451 1.00 91.75 293 ALA A C 1
ATOM 2290 O O . ALA A 1 293 ? 4.418 4.950 -8.557 1.00 91.75 293 ALA A O 1
ATOM 2291 N N . PRO A 1 294 ? 3.084 4.165 -6.897 1.00 91.69 294 PRO A N 1
ATOM 2292 C CA . PRO A 1 294 ? 1.832 4.628 -7.485 1.00 91.69 294 PRO A CA 1
ATOM 2293 C C . PRO A 1 294 ? 1.891 6.126 -7.831 1.00 91.69 294 PRO A C 1
ATOM 2295 O O . PRO A 1 294 ? 2.576 6.890 -7.136 1.00 91.69 294 PRO A O 1
ATOM 2298 N N . PRO A 1 295 ? 1.247 6.579 -8.920 1.00 91.94 295 PRO A N 1
ATOM 2299 C CA . PRO A 1 295 ? 1.274 7.991 -9.299 1.00 91.94 295 PRO A CA 1
ATOM 2300 C C . PRO A 1 295 ? 0.813 8.945 -8.189 1.00 91.94 295 PRO A C 1
ATOM 2302 O O . PRO A 1 295 ? 1.365 10.035 -8.065 1.00 91.94 295 PRO A O 1
ATOM 2305 N N . GLU A 1 296 ? -0.125 8.516 -7.350 1.00 92.50 296 GLU A N 1
ATOM 2306 C CA . GLU A 1 296 ? -0.649 9.233 -6.184 1.00 92.50 296 GLU A CA 1
ATOM 2307 C C . GLU A 1 296 ? 0.447 9.447 -5.134 1.00 92.50 296 GLU A C 1
ATOM 2309 O O . GLU A 1 296 ? 0.650 10.560 -4.647 1.00 92.50 296 GLU A O 1
ATOM 2314 N N . VAL A 1 297 ? 1.226 8.398 -4.846 1.00 94.56 297 VAL A N 1
ATOM 2315 C CA . VAL A 1 297 ? 2.386 8.461 -3.946 1.00 94.56 297 VAL A CA 1
ATOM 2316 C C . VAL A 1 297 ? 3.447 9.408 -4.498 1.00 94.56 297 VAL A C 1
ATOM 2318 O O . VAL A 1 297 ? 4.052 10.176 -3.748 1.00 94.56 297 VAL A O 1
ATOM 2321 N N . LEU A 1 298 ? 3.670 9.397 -5.815 1.00 93.56 298 LEU A N 1
ATOM 2322 C CA . LEU A 1 298 ? 4.617 10.316 -6.442 1.00 93.56 298 LEU A CA 1
ATOM 2323 C C . LEU A 1 298 ? 4.136 11.757 -6.422 1.00 93.56 298 LEU A C 1
ATOM 2325 O O . LEU A 1 298 ? 4.947 12.640 -6.157 1.00 93.56 298 LEU A O 1
ATOM 2329 N N . LEU A 1 299 ? 2.846 11.997 -6.644 1.00 93.81 299 LEU A N 1
ATOM 2330 C CA . LEU A 1 299 ? 2.258 13.321 -6.506 1.00 93.81 299 LEU A CA 1
ATOM 2331 C C . LEU A 1 299 ? 2.451 13.836 -5.075 1.00 93.81 299 LEU A C 1
ATOM 2333 O O . LEU A 1 299 ? 3.003 14.919 -4.891 1.00 93.81 299 LEU A O 1
ATOM 2337 N N . ALA A 1 300 ? 2.102 13.030 -4.068 1.00 94.75 300 ALA A N 1
ATOM 2338 C CA . ALA A 1 300 ? 2.291 13.380 -2.663 1.00 94.75 300 ALA A CA 1
ATOM 2339 C C . ALA A 1 300 ? 3.766 13.672 -2.334 1.00 94.75 300 ALA A C 1
ATOM 2341 O O . ALA A 1 300 ? 4.091 14.685 -1.711 1.00 94.75 300 ALA A O 1
ATOM 2342 N N . ARG A 1 301 ? 4.684 12.831 -2.827 1.00 93.19 301 ARG A N 1
ATOM 2343 C CA . ARG A 1 301 ? 6.130 13.002 -2.636 1.00 93.19 301 ARG A CA 1
ATOM 2344 C C . ARG A 1 301 ? 6.681 14.252 -3.319 1.00 93.19 301 ARG A C 1
ATOM 2346 O O . ARG A 1 301 ? 7.588 14.884 -2.790 1.00 93.19 301 ARG A O 1
ATOM 2353 N N . VAL A 1 302 ? 6.189 14.606 -4.500 1.00 92.56 302 VAL A N 1
ATOM 2354 C CA . VAL A 1 302 ? 6.603 15.828 -5.204 1.00 92.56 302 VAL A CA 1
ATOM 2355 C C . VAL A 1 302 ? 6.061 17.051 -4.472 1.00 92.56 302 VAL A C 1
ATOM 2357 O O . VAL A 1 302 ? 6.812 17.979 -4.166 1.00 92.56 302 VAL A O 1
ATOM 2360 N N . CYS A 1 303 ? 4.784 17.024 -4.107 1.00 93.81 303 CYS A N 1
ATOM 2361 C CA . CYS A 1 303 ? 4.122 18.127 -3.428 1.00 93.81 303 CYS A CA 1
ATOM 2362 C C . CYS A 1 303 ? 4.628 18.371 -2.005 1.00 93.81 303 CYS A C 1
ATOM 2364 O O . CYS A 1 303 ? 4.565 19.506 -1.544 1.00 93.81 303 CYS A O 1
ATOM 2366 N N . SER A 1 304 ? 5.251 17.383 -1.352 1.00 92.19 304 SER A N 1
ATOM 2367 C CA . SER A 1 304 ? 5.967 17.624 -0.094 1.00 92.19 304 SER A CA 1
ATOM 2368 C C . SER A 1 304 ? 7.208 18.519 -0.251 1.00 92.19 304 SER A C 1
ATOM 2370 O O . SER A 1 304 ? 7.665 19.091 0.734 1.00 92.19 304 SER A O 1
ATOM 2372 N N . PHE A 1 305 ? 7.769 18.647 -1.463 1.00 90.44 305 PHE A N 1
ATOM 2373 C CA . PHE A 1 305 ? 8.922 19.520 -1.747 1.00 90.44 305 PHE A CA 1
ATOM 2374 C C . PHE A 1 305 ? 8.545 20.831 -2.438 1.00 90.44 305 PHE A C 1
ATOM 2376 O O . PHE A 1 305 ? 9.196 21.848 -2.209 1.00 90.44 305 PHE A O 1
ATOM 2383 N N . ILE A 1 306 ? 7.519 20.811 -3.292 1.00 91.00 306 ILE A N 1
ATOM 2384 C CA . ILE A 1 306 ? 7.062 21.978 -4.061 1.00 91.00 306 ILE A CA 1
ATOM 2385 C C . ILE A 1 306 ? 5.572 22.280 -3.814 1.00 91.00 306 ILE A C 1
ATOM 2387 O O . ILE A 1 306 ? 4.797 22.349 -4.766 1.00 91.00 306 ILE A O 1
ATOM 2391 N N . PRO A 1 307 ? 5.147 22.503 -2.555 1.00 91.06 307 PRO A N 1
ATOM 2392 C CA . PRO A 1 307 ? 3.728 22.587 -2.188 1.00 91.06 307 PRO A CA 1
ATOM 2393 C C . PRO A 1 307 ? 2.959 23.705 -2.904 1.00 91.06 307 PRO A C 1
ATOM 2395 O O . PRO A 1 307 ? 1.759 23.593 -3.124 1.00 91.06 307 PRO A O 1
ATOM 2398 N N . MET A 1 308 ? 3.655 24.769 -3.315 1.00 90.12 308 MET A N 1
ATOM 2399 C CA . MET A 1 308 ? 3.065 25.927 -3.998 1.00 90.12 308 MET A CA 1
ATOM 2400 C C . MET A 1 308 ? 2.961 25.762 -5.523 1.00 90.12 308 MET A C 1
ATOM 2402 O O . MET A 1 308 ? 2.510 26.681 -6.207 1.00 90.12 308 MET A O 1
ATOM 2406 N N . ALA A 1 309 ? 3.422 24.641 -6.085 1.00 91.69 309 ALA A N 1
ATOM 2407 C CA . ALA A 1 309 ? 3.307 24.389 -7.516 1.00 91.69 309 ALA A CA 1
ATOM 2408 C C . ALA A 1 309 ? 1.837 24.200 -7.918 1.00 91.69 309 ALA A C 1
ATOM 2410 O O . ALA A 1 309 ? 1.050 23.617 -7.173 1.00 91.69 309 ALA A O 1
ATOM 2411 N N . SER A 1 310 ? 1.469 24.632 -9.127 1.00 90.94 310 SER A N 1
ATOM 2412 C CA . SER A 1 310 ? 0.092 24.492 -9.626 1.00 90.94 310 SER A CA 1
ATOM 2413 C C . SER A 1 310 ? -0.370 23.033 -9.656 1.00 90.94 310 SER A C 1
ATOM 2415 O O . SER A 1 310 ? -1.517 22.757 -9.334 1.00 90.94 310 SER A O 1
ATOM 2417 N N . LEU A 1 311 ? 0.552 22.102 -9.924 1.00 91.25 311 LEU A N 1
ATOM 2418 C CA . LEU A 1 311 ? 0.338 20.656 -9.834 1.00 91.25 311 LEU A CA 1
ATOM 2419 C C . LEU A 1 311 ? -0.198 20.195 -8.463 1.00 91.25 311 LEU A C 1
ATOM 2421 O O . LEU A 1 311 ? -0.934 19.216 -8.393 1.00 91.25 311 LEU A O 1
ATOM 2425 N N . CYS A 1 312 ? 0.190 20.881 -7.386 1.00 93.94 312 CYS A N 1
ATOM 2426 C CA . CYS A 1 312 ? -0.125 20.510 -6.007 1.00 93.94 312 CYS A CA 1
ATOM 2427 C C . CYS A 1 312 ? -1.370 21.210 -5.466 1.00 93.94 312 CYS A C 1
ATOM 2429 O O . CYS A 1 312 ? -2.063 20.647 -4.623 1.00 93.94 312 CYS A O 1
ATOM 2431 N N . VAL A 1 313 ? -1.647 22.422 -5.952 1.00 94.75 313 VAL A N 1
ATOM 2432 C CA . VAL A 1 313 ? -2.765 23.251 -5.481 1.00 94.75 313 VAL A CA 1
ATOM 2433 C C . VAL A 1 313 ? -4.036 23.028 -6.308 1.00 94.75 313 VAL A C 1
ATOM 2435 O O . VAL A 1 313 ? -5.138 23.068 -5.763 1.00 94.75 313 VAL A O 1
ATOM 2438 N N . ASP A 1 314 ? -3.899 22.780 -7.614 1.00 94.38 314 ASP A N 1
ATOM 2439 C CA . ASP A 1 314 ? -5.022 22.534 -8.521 1.00 94.38 314 ASP A CA 1
ATOM 2440 C C . ASP A 1 314 ? -5.317 21.022 -8.614 1.00 94.38 314 ASP A C 1
ATOM 2442 O O . ASP A 1 314 ? -4.514 20.273 -9.189 1.00 94.38 314 ASP A O 1
ATOM 2446 N N . PRO A 1 315 ? -6.469 20.545 -8.098 1.00 92.69 315 PRO A N 1
ATOM 2447 C CA . PRO A 1 315 ? -6.805 19.123 -8.112 1.00 92.69 315 PRO A CA 1
ATOM 2448 C C . PRO A 1 315 ? -6.918 18.552 -9.533 1.00 92.69 315 PRO A C 1
ATOM 2450 O O . PRO A 1 315 ? -6.636 17.372 -9.745 1.00 92.69 315 PRO A O 1
ATOM 2453 N N . MET A 1 316 ? -7.267 19.370 -10.534 1.00 92.94 316 MET A N 1
ATOM 2454 C CA . MET A 1 316 ? -7.336 18.920 -11.927 1.00 92.94 316 MET A CA 1
ATOM 2455 C C . MET A 1 316 ? -5.949 18.683 -12.515 1.00 92.94 316 MET A C 1
ATOM 2457 O O . MET A 1 316 ? -5.752 17.713 -13.246 1.00 92.94 316 MET A O 1
ATOM 2461 N N . GLN A 1 317 ? -4.962 19.511 -12.169 1.00 92.31 317 GLN A N 1
ATOM 2462 C CA . GLN A 1 317 ? -3.579 19.287 -12.599 1.00 92.31 317 GLN A CA 1
ATOM 2463 C C . GLN A 1 317 ? -2.968 18.059 -11.924 1.00 92.31 317 GLN A C 1
ATOM 2465 O O . GLN A 1 317 ? -2.311 17.267 -12.603 1.00 92.31 317 GLN A O 1
ATOM 2470 N N . GLY A 1 318 ? -3.246 17.851 -10.634 1.00 91.88 318 GLY A N 1
ATOM 2471 C CA . GLY A 1 318 ? -2.861 16.630 -9.922 1.00 91.88 318 GLY A CA 1
ATOM 2472 C C . GLY A 1 318 ? -3.443 15.366 -10.570 1.00 91.88 318 GLY A C 1
ATOM 2473 O O . GLY A 1 318 ? -2.709 14.420 -10.861 1.00 91.88 318 GLY A O 1
ATOM 2474 N N . ALA A 1 319 ? -4.739 15.375 -10.895 1.00 92.19 319 ALA A N 1
ATOM 2475 C CA . ALA A 1 319 ? -5.398 14.260 -11.579 1.00 92.19 319 ALA A CA 1
ATOM 2476 C C . ALA A 1 319 ? -4.833 14.011 -12.992 1.00 92.19 319 ALA A C 1
ATOM 2478 O O . ALA A 1 319 ? -4.635 12.861 -13.394 1.00 92.19 319 ALA A O 1
ATOM 2479 N N . MET A 1 320 ? -4.512 15.072 -13.744 1.00 92.12 320 MET A N 1
ATOM 2480 C CA . MET A 1 320 ? -3.853 14.943 -15.049 1.00 92.12 320 MET A CA 1
ATOM 2481 C C . MET A 1 320 ? -2.463 14.312 -14.935 1.00 92.12 320 MET A C 1
ATOM 2483 O O . MET A 1 320 ? -2.110 13.486 -15.774 1.00 92.12 320 MET A O 1
ATOM 2487 N N . PHE A 1 321 ? -1.685 14.651 -13.906 1.00 91.69 321 PHE A N 1
ATOM 2488 C CA . PHE A 1 321 ? -0.385 14.023 -13.660 1.00 91.69 321 PHE A CA 1
ATOM 2489 C C . PHE A 1 321 ? -0.516 12.522 -13.385 1.00 91.69 321 PHE A C 1
ATOM 2491 O O . PHE A 1 321 ? 0.202 11.726 -13.994 1.00 91.69 321 PHE A O 1
ATOM 2498 N N . ILE A 1 322 ? -1.467 12.133 -12.532 1.00 92.38 322 ILE A N 1
ATOM 2499 C CA . ILE A 1 322 ? -1.767 10.726 -12.233 1.00 92.38 322 ILE A CA 1
ATOM 2500 C C . ILE A 1 322 ? -2.143 9.967 -13.516 1.00 92.38 322 ILE A C 1
ATOM 2502 O O . ILE A 1 322 ? -1.578 8.912 -13.823 1.00 92.38 322 ILE A O 1
ATOM 2506 N N . SER A 1 323 ? -3.047 10.538 -14.316 1.00 92.75 323 SER A N 1
ATOM 2507 C CA . SER A 1 323 ? -3.502 9.963 -15.589 1.00 92.75 323 SER A CA 1
ATOM 2508 C C . SER A 1 323 ? -2.376 9.854 -16.629 1.00 92.75 323 SER A C 1
ATOM 2510 O O . SER A 1 323 ? -2.214 8.826 -17.290 1.00 92.75 323 SER A O 1
ATOM 2512 N N . LEU A 1 324 ? -1.530 10.880 -16.744 1.00 89.94 324 LEU A N 1
ATOM 2513 C CA . LEU A 1 324 ? -0.391 10.867 -17.658 1.00 89.94 324 LEU A CA 1
ATOM 2514 C C . LEU A 1 324 ? 0.624 9.795 -17.256 1.00 89.94 324 LEU A C 1
ATOM 2516 O O . LEU A 1 324 ? 1.061 9.015 -18.101 1.00 89.94 324 LEU A O 1
ATOM 2520 N N . LEU A 1 325 ? 0.999 9.736 -15.977 1.00 88.38 325 LEU A N 1
ATOM 2521 C CA . LEU A 1 325 ? 2.026 8.810 -15.513 1.00 88.38 325 LEU A CA 1
ATOM 2522 C C . LEU A 1 325 ? 1.559 7.351 -15.582 1.00 88.38 325 LEU A C 1
ATOM 2524 O O . LEU A 1 325 ? 2.342 6.483 -15.972 1.00 88.38 325 LEU A O 1
ATOM 2528 N N . SER A 1 326 ? 0.291 7.080 -15.263 1.00 89.88 326 SER A N 1
ATOM 2529 C CA . SER A 1 326 ? -0.310 5.752 -15.451 1.00 89.88 326 SER A CA 1
ATOM 2530 C C . SER A 1 326 ? -0.327 5.342 -16.929 1.00 89.88 326 SER A C 1
ATOM 2532 O O . SER A 1 326 ? 0.090 4.230 -17.256 1.00 89.88 326 SER A O 1
ATOM 2534 N N . THR A 1 327 ? -0.689 6.257 -17.835 1.00 89.62 327 THR A N 1
ATOM 2535 C CA . THR A 1 327 ? -0.668 6.015 -19.289 1.00 89.62 327 THR A CA 1
ATOM 2536 C C . THR A 1 327 ? 0.746 5.762 -19.818 1.00 89.62 327 THR A C 1
ATOM 2538 O O . THR A 1 327 ? 0.971 4.846 -20.603 1.00 89.62 327 THR A O 1
ATOM 2541 N N . VAL A 1 328 ? 1.739 6.543 -19.389 1.00 85.56 328 VAL A N 1
ATOM 2542 C CA . VAL A 1 328 ? 3.132 6.345 -19.826 1.00 85.56 328 VAL A CA 1
ATOM 2543 C C . VAL A 1 328 ? 3.661 4.987 -19.361 1.00 85.56 328 VAL A C 1
ATOM 2545 O O . VAL A 1 328 ? 4.311 4.279 -20.132 1.00 85.56 328 VAL A O 1
ATOM 2548 N N . ARG A 1 329 ? 3.356 4.593 -18.121 1.00 84.12 329 ARG A N 1
ATOM 2549 C CA . ARG A 1 329 ? 3.789 3.307 -17.560 1.00 84.12 329 ARG A CA 1
ATOM 2550 C C . ARG A 1 329 ? 3.109 2.104 -18.203 1.00 84.12 329 ARG A C 1
ATOM 2552 O O . ARG A 1 329 ? 3.747 1.061 -18.311 1.00 84.12 329 ARG A O 1
ATOM 2559 N N . SER A 1 330 ? 1.862 2.234 -18.658 1.00 85.38 330 SER A N 1
ATOM 2560 C CA . SER A 1 330 ? 1.188 1.147 -19.378 1.00 85.38 330 SER A CA 1
ATOM 2561 C C . SER A 1 330 ? 1.792 0.901 -20.765 1.00 85.38 330 SER A C 1
ATOM 2563 O O . SER A 1 330 ? 1.791 -0.231 -21.242 1.00 85.38 330 SER A O 1
ATOM 2565 N N . LEU A 1 331 ? 2.365 1.934 -21.394 1.00 84.31 331 LEU A N 1
ATOM 2566 C CA . LEU A 1 331 ? 3.039 1.828 -22.692 1.00 84.31 331 LEU A CA 1
ATOM 2567 C C . LEU A 1 331 ? 4.496 1.355 -22.583 1.00 84.31 331 LEU A C 1
ATOM 2569 O O . LEU A 1 331 ? 4.990 0.680 -23.487 1.00 84.31 331 LEU A O 1
ATOM 2573 N N . ILE A 1 332 ? 5.200 1.724 -21.508 1.00 77.44 332 ILE A N 1
ATOM 2574 C CA . ILE A 1 332 ? 6.625 1.422 -21.308 1.00 77.44 332 ILE A CA 1
ATOM 2575 C C . ILE A 1 332 ? 6.802 0.697 -19.963 1.00 77.44 332 ILE A C 1
ATOM 2577 O O . ILE A 1 332 ? 7.055 1.344 -18.946 1.00 77.44 332 ILE A O 1
ATOM 2581 N N . PRO A 1 333 ? 6.745 -0.648 -19.937 1.00 69.56 333 PRO A N 1
ATOM 2582 C CA . PRO A 1 333 ? 6.822 -1.442 -18.703 1.00 69.56 333 PRO A CA 1
ATOM 2583 C C . PRO A 1 333 ? 8.257 -1.596 -18.159 1.00 69.56 333 PRO A C 1
ATOM 2585 O O . PRO A 1 333 ? 8.563 -2.523 -17.408 1.00 69.56 333 PRO A O 1
ATOM 2588 N N . VAL A 1 334 ? 9.171 -0.711 -18.563 1.00 72.56 334 VAL A N 1
ATOM 2589 C CA . VAL A 1 334 ? 10.590 -0.753 -18.197 1.00 72.56 334 VAL A CA 1
ATOM 2590 C C . VAL A 1 334 ? 10.901 0.433 -17.282 1.00 72.56 334 VAL A C 1
ATOM 2592 O O . VAL A 1 334 ? 10.461 1.544 -17.579 1.00 72.56 334 VAL A O 1
ATOM 2595 N N . PRO A 1 335 ? 11.681 0.241 -16.199 1.00 80.06 335 PRO A N 1
ATOM 2596 C CA . PRO A 1 335 ? 12.100 1.333 -15.325 1.00 80.06 335 PRO A CA 1
ATOM 2597 C C . PRO A 1 335 ? 12.694 2.518 -16.098 1.00 80.06 335 PRO A C 1
ATOM 2599 O O . PRO A 1 335 ? 13.696 2.380 -16.800 1.00 80.06 335 PRO A O 1
ATOM 2602 N N . PHE A 1 336 ? 12.078 3.690 -15.954 1.00 75.12 336 PHE A N 1
ATOM 2603 C CA . PHE A 1 336 ? 12.417 4.881 -16.732 1.00 75.12 336 PHE A CA 1
ATOM 2604 C C . PHE A 1 336 ? 13.450 5.778 -16.035 1.00 75.12 336 PHE A C 1
ATOM 2606 O O . PHE A 1 336 ? 14.232 6.470 -16.687 1.00 75.12 336 PHE A O 1
ATOM 2613 N N . PHE A 1 337 ? 13.504 5.756 -14.707 1.00 83.75 337 PHE A N 1
ATOM 2614 C CA . PHE A 1 337 ? 14.375 6.609 -13.907 1.00 83.75 337 PHE A CA 1
ATOM 2615 C C . PHE A 1 337 ? 15.564 5.806 -13.383 1.00 83.75 337 PHE A C 1
ATOM 2617 O O . PHE A 1 337 ? 15.406 4.830 -12.654 1.00 83.75 337 PHE A O 1
ATOM 2624 N N . THR A 1 338 ? 16.785 6.212 -13.732 1.00 79.31 338 THR A N 1
ATOM 2625 C CA . THR A 1 338 ? 18.000 5.572 -13.198 1.00 79.31 338 THR A CA 1
ATOM 2626 C C . THR A 1 338 ? 18.527 6.252 -11.947 1.00 79.31 338 THR A C 1
ATOM 2628 O O . THR A 1 338 ? 19.204 5.625 -11.134 1.00 79.31 338 THR A O 1
ATOM 2631 N N . ARG A 1 339 ? 18.225 7.541 -11.795 1.00 80.12 339 ARG A N 1
ATOM 2632 C CA . ARG A 1 339 ? 18.629 8.400 -10.685 1.00 80.12 339 ARG A CA 1
ATOM 2633 C C . ARG A 1 339 ? 17.466 9.298 -10.290 1.00 80.12 339 ARG A C 1
ATOM 2635 O O . ARG A 1 339 ? 16.616 9.610 -11.119 1.00 80.12 339 ARG A O 1
ATOM 2642 N N . ALA A 1 340 ? 17.492 9.794 -9.055 1.00 76.19 340 ALA A N 1
ATOM 2643 C CA . ALA A 1 340 ? 16.513 10.770 -8.575 1.00 76.19 340 ALA A CA 1
ATOM 2644 C C . ALA A 1 340 ? 16.436 12.019 -9.477 1.00 76.19 340 ALA A C 1
ATOM 2646 O O . ALA A 1 340 ? 15.347 12.485 -9.790 1.00 76.19 340 ALA A O 1
ATOM 2647 N N . ASN A 1 341 ? 17.577 12.504 -9.982 1.00 80.50 341 ASN A N 1
ATOM 2648 C CA . ASN A 1 341 ? 17.607 13.661 -10.885 1.00 80.50 341 ASN A CA 1
ATOM 2649 C C . ASN A 1 341 ? 16.889 13.416 -12.218 1.00 80.50 341 ASN A C 1
ATOM 2651 O O . ASN A 1 341 ? 16.394 14.367 -12.807 1.00 80.50 341 ASN A O 1
ATOM 2655 N N . ASP A 1 342 ? 16.803 12.170 -12.692 1.00 81.75 342 ASP A N 1
ATOM 2656 C CA . ASP A 1 342 ? 16.077 11.868 -13.931 1.00 81.75 342 ASP A CA 1
ATOM 2657 C C . ASP A 1 342 ? 14.575 12.111 -13.744 1.00 81.75 342 ASP A C 1
ATOM 2659 O O . ASP A 1 342 ? 13.901 12.598 -14.646 1.00 81.75 342 ASP A O 1
ATOM 2663 N N . PHE A 1 343 ? 14.063 11.789 -12.553 1.00 83.44 343 PHE A N 1
ATOM 2664 C CA . PHE A 1 343 ? 12.678 12.045 -12.178 1.00 83.44 343 PHE A CA 1
ATOM 2665 C C . PHE A 1 343 ? 12.406 13.543 -12.026 1.00 83.44 343 PHE A C 1
ATOM 2667 O O . PHE A 1 343 ? 11.402 14.037 -12.530 1.00 83.44 343 PHE A O 1
ATOM 2674 N N . LEU A 1 344 ? 13.332 14.281 -11.408 1.00 80.00 344 LEU A N 1
ATOM 2675 C CA . LEU A 1 344 ? 13.222 15.738 -11.302 1.00 80.00 344 LEU A CA 1
ATOM 2676 C C . LEU A 1 344 ? 13.232 16.413 -12.681 1.00 80.00 344 LEU A C 1
ATOM 2678 O O . LEU A 1 344 ? 12.368 17.238 -12.952 1.00 80.00 344 LEU A O 1
ATOM 2682 N N . ASN A 1 345 ? 14.135 16.011 -13.582 1.00 82.50 345 ASN A N 1
ATOM 2683 C CA . ASN A 1 345 ? 14.170 16.534 -14.951 1.00 82.50 345 ASN A CA 1
ATOM 2684 C C . ASN A 1 345 ? 12.868 16.245 -15.708 1.00 82.50 345 ASN A C 1
ATOM 2686 O O . ASN A 1 345 ? 12.363 17.120 -16.403 1.00 82.50 345 ASN A O 1
ATOM 2690 N N . PHE A 1 346 ? 12.300 15.047 -15.535 1.00 81.94 346 PHE A N 1
ATOM 2691 C CA . PHE A 1 346 ? 11.012 14.689 -16.127 1.00 81.94 346 PHE A CA 1
ATOM 2692 C C . PHE A 1 346 ? 9.878 15.602 -15.645 1.00 81.94 346 PHE A C 1
ATOM 2694 O O . PHE A 1 346 ? 9.094 16.074 -16.465 1.00 81.94 346 PHE A O 1
ATOM 2701 N N . ILE A 1 347 ? 9.817 15.904 -14.345 1.00 76.69 347 ILE A N 1
ATOM 2702 C CA . ILE A 1 347 ? 8.819 16.834 -13.788 1.00 76.69 347 ILE A CA 1
ATOM 2703 C C . ILE A 1 347 ? 9.041 18.260 -14.301 1.00 76.69 347 ILE A C 1
ATOM 2705 O O . ILE A 1 347 ? 8.084 18.969 -14.601 1.00 76.69 347 ILE A O 1
ATOM 2709 N N . GLU A 1 348 ? 10.298 18.684 -14.422 1.00 76.19 348 GLU A N 1
ATOM 2710 C CA . GLU A 1 348 ? 10.664 20.006 -14.934 1.00 76.19 348 GLU A CA 1
ATOM 2711 C C . GLU A 1 348 ? 10.532 20.129 -16.465 1.00 76.19 348 GLU A C 1
ATOM 2713 O O . GLU A 1 348 ? 10.729 21.219 -17.005 1.00 76.19 348 GLU A O 1
ATOM 2718 N N . GLY A 1 349 ? 10.206 19.039 -17.171 1.00 71.44 349 GLY A N 1
ATOM 2719 C CA . GLY A 1 349 ? 10.079 19.004 -18.630 1.00 71.44 349 GLY A CA 1
ATOM 2720 C C . GLY A 1 349 ? 11.402 19.210 -19.380 1.00 71.44 349 GLY A C 1
ATOM 2721 O O . GLY A 1 349 ? 11.388 19.774 -20.476 1.00 71.44 349 GLY A O 1
ATOM 2722 N N . LYS A 1 350 ? 12.531 18.811 -18.781 1.00 59.25 350 LYS A N 1
ATOM 2723 C CA . LYS A 1 350 ? 13.896 19.002 -19.304 1.00 59.25 350 LYS A CA 1
ATOM 2724 C C . LYS A 1 350 ? 14.459 17.802 -20.052 1.00 59.25 350 LYS A C 1
ATOM 2726 O O . LYS A 1 350 ? 14.172 16.651 -19.653 1.00 59.25 350 LYS A O 1
#

Foldseek 3Di:
DPDPVVVVVVVVVVVVVVVVVVVVVVVVVVVVVVVVVVVVVVVVVVVVLVVLVVVLVVVLVVVLVVQLVCQVVVQVVCQVVCCVVVVDRAARWPSSQCSCVVCCLSAVVVVVVVVPPDPDDCCPPPPSVCRSHHDDDDDADQLLAAALWQAQADDDFVSLLLSLLLQCLLCLVLAVVRPNPVLAQDQDPQRDGHHSQNLSQQSHQLAAQDQFRWGDDVVVSGIDTDGGDDQCQCVGPDRDGRDNHQDPDPCCSVSTPSCDPVVCCRAAPVDVVDPLPGRYDNDHRSHHDPQRHQLSSVLSSVCSPVSVDCCRHHVVNVVVSNVVVVVVCVVPVGRDDNDPVSVVCVVVVD

Secondary structure (DSSP, 8-state):
--SSHHHHHHHHHHHHHHHHHHHHHHHHHHHHHHHHHHHHHHHHHHHHHHHHHHHHHHHHHHHHHHHHHTHHHHHHHHHHHHHHHHSS------GGGGHHHHSHHHH-HHHHGGG---SS-STTSTT-SS-S---------GGGSEE-S--SS--HHHHHHHHHHHHHHHTTTTSSS-TTGGGSSSB-TTS-B--HHHHHHHHHHHHSSS-EEEEEETTTTEEEEEEE---GGGGSSS------S--S-GGGGGGSTT--HHHIIIII-S-TT-GGG--EES-S-S---TTTS-HHHHHHHHHTT-TTSHHHH-HHHHHHHHHHHHHHHHH--S---SSHHHHHHHHTT-

Sequence (350 aa):
MRGRTRRARREQGVALIIAITTIAILGALLADMHQSTTTGYVVATTQRDALRAEYMAKSGLNLTRLLVSLEPPIRQLVAPLYRQLAGRSPPQIPVWRYANLVLQPFCQHETFDEHGESRIDFRSSEGLEDLPGTCDVVAFAENSMININRPLMLAGDQAKLSLAMQLFALLGGYQSPSPYDELFGVVDAQGLLNTRQDVISAIIDWWDEDTDQLSFDPGAGAVSTVGSELDVYRRFKDPYSIKNAPFDSLEELRLIRGVDDDFWATFIEPEPDNPESRAVTIYGSGMVNPNEAPPEVLLARVCSFIPMASLCVDPMQGAMFISLLSTVRSLIPVPFFTRANDFLNFIEGK